Protein AF-A0A8S3FHB8-F1 (afdb_monomer)

Foldseek 3Di:
DDDDDPVVLVVQPDFDFDDDPVQLLVLLQVLLVGSQLLVLADLVFKKWFFPSSVQSRTPDGDPPDPAAETEIEGEDQDPVCQVVSVVSSLVSLCVSPVPDDPDDWDKDDDPPFQWIWTADPPRYIYIYHYDYQDPDPCSLQVVLVPDQKQCGSWIGSSRDIDGDPSNVVCVVVLEMEGNPCVDPDVQVVLVVVLVSQVNNGAYEDAPPDDDVSVVNNVVSVGDHDYDDPPDPD

Organism: NCBI:txid392030

pLDDT: mean 81.18, std 16.73, range [28.17, 98.0]

Nearest PDB structures (foldseek):
  3h39-assembly2_A  TM=6.441E-01  e=1.407E-06  Thermotoga maritima
  6jyj-assembly1_A  TM=4.631E-01  e=1.759E-05  Xenopus tropicalis
  8exe-assembly1_A  TM=4.547E-01  e=1.007E-04  Homo sapiens
  4atb-assembly1_B  TM=4.080E-01  e=6.900E-04  Mus musculus
  4atb-assembly2_D  TM=3.605E-01  e=8.777E-04  Mus musculus

Solvent-accessible surface area (backbone atoms only — not comparable to full-atom values): 13545 Å² total; per-residue (Å²): 135,86,73,82,56,78,70,72,50,69,80,44,71,77,87,44,66,53,91,46,72,63,56,28,50,47,40,44,14,62,76,64,78,40,56,67,62,63,76,34,56,60,46,92,46,33,31,40,33,22,62,47,50,52,39,24,37,30,68,70,68,78,79,89,54,91,55,49,63,39,40,33,39,35,57,54,91,61,70,83,50,50,65,57,50,53,52,49,28,52,52,44,41,46,66,68,50,64,79,80,54,97,66,76,71,47,76,46,73,46,86,98,53,74,32,36,40,36,38,45,74,93,42,29,36,39,39,38,34,69,46,90,47,80,91,48,94,50,45,67,60,56,58,37,69,69,45,50,30,35,63,33,14,34,36,34,49,87,82,51,78,49,66,47,69,59,22,53,48,19,65,75,70,37,27,36,45,61,80,51,81,87,48,97,63,56,66,70,52,47,56,53,50,36,53,43,42,79,71,42,30,45,53,53,50,67,86,87,60,65,70,68,57,56,57,55,34,54,75,63,74,40,88,81,49,77,58,76,82,72,80,88,124

Sequence (233 aa):
MNFPSTEDRNCRTNLTFVFTIDEFKQNLATRFSSALWLKAIDFSKLVISGGCVLNAMCRSPFFDTKQQDVNLLYYAEDASDFETIVQSTANILKKIISFDLTHAITMEKVPGVSTYNVFLPCNVRLSFSSISTGNAKQPLSHILHHFDMDICQVVFTGNKIISTFPFLQALATRSFIVYSLHAESPKHLCTRIAKYCNRGFDLLVPINFDGDFELMMAQEETPLYRVEHHQYI

Structure (mmCIF, N/CA/C/O backbone):
data_AF-A0A8S3FHB8-F1
#
_entry.id   AF-A0A8S3FHB8-F1
#
loop_
_atom_site.group_PDB
_atom_site.id
_atom_site.type_symbol
_atom_site.label_atom_id
_atom_site.label_alt_id
_atom_site.label_comp_id
_atom_site.label_asym_id
_atom_site.label_entity_id
_atom_site.label_seq_id
_atom_site.pdbx_PDB_ins_code
_atom_site.Cartn_x
_atom_site.Cartn_y
_atom_site.Cartn_z
_atom_site.occupancy
_atom_site.B_iso_or_equiv
_atom_site.auth_seq_id
_atom_site.auth_comp_id
_atom_site.auth_asym_id
_atom_site.auth_atom_id
_atom_site.pdbx_PDB_model_num
ATOM 1 N N . MET A 1 1 ? 31.352 6.621 -16.260 1.00 35.53 1 MET A N 1
ATOM 2 C CA . MET A 1 1 ? 30.450 5.981 -15.280 1.00 35.53 1 MET A CA 1
ATOM 3 C C . MET A 1 1 ? 30.634 4.485 -15.404 1.00 35.53 1 MET A C 1
ATOM 5 O O . MET A 1 1 ? 30.434 3.965 -16.493 1.00 35.53 1 MET A O 1
ATOM 9 N N . ASN A 1 2 ? 31.076 3.816 -14.340 1.00 28.17 2 ASN A N 1
ATOM 10 C CA . ASN A 1 2 ? 31.128 2.358 -14.318 1.00 28.17 2 ASN A CA 1
ATOM 11 C C . ASN A 1 2 ? 29.728 1.856 -13.974 1.00 28.17 2 ASN A C 1
ATOM 13 O O . ASN A 1 2 ? 29.223 2.146 -12.893 1.00 28.17 2 ASN A O 1
ATOM 17 N N . PHE A 1 3 ? 29.091 1.154 -14.908 1.00 33.03 3 PHE A N 1
ATOM 18 C CA . PHE A 1 3 ? 27.874 0.412 -14.605 1.00 33.03 3 PHE A CA 1
ATOM 19 C C . PHE A 1 3 ? 28.206 -0.668 -13.563 1.00 33.03 3 PHE A C 1
ATOM 21 O O . PHE A 1 3 ? 29.285 -1.263 -13.658 1.00 33.03 3 PHE A O 1
ATOM 28 N N . PRO A 1 4 ? 27.326 -0.922 -12.577 1.00 37.25 4 PRO A N 1
ATOM 29 C CA . PRO A 1 4 ? 27.543 -1.992 -11.612 1.00 37.25 4 PRO A CA 1
ATOM 30 C C . PRO A 1 4 ? 27.782 -3.308 -12.354 1.00 37.25 4 PRO A C 1
ATOM 32 O O . PRO A 1 4 ? 27.102 -3.618 -13.343 1.00 37.25 4 PRO A O 1
ATOM 35 N N . SER A 1 5 ? 28.802 -4.044 -11.911 1.00 40.31 5 SER A N 1
ATOM 36 C CA . SER A 1 5 ? 29.199 -5.300 -12.532 1.00 40.31 5 SER A CA 1
ATOM 37 C C . SER A 1 5 ? 28.060 -6.317 -12.432 1.00 40.31 5 SER A C 1
ATOM 39 O O . SER A 1 5 ? 27.180 -6.252 -11.574 1.00 40.31 5 SER A O 1
ATOM 41 N N . THR A 1 6 ? 28.064 -7.295 -13.331 1.00 43.34 6 THR A N 1
ATOM 42 C CA . THR A 1 6 ? 27.097 -8.402 -13.371 1.00 43.34 6 THR A CA 1
ATOM 43 C C . THR A 1 6 ? 26.990 -9.193 -12.061 1.00 43.34 6 THR A C 1
ATOM 45 O O . THR A 1 6 ? 25.997 -9.888 -11.869 1.00 43.34 6 THR A O 1
ATOM 48 N N . GLU A 1 7 ? 27.954 -9.075 -11.146 1.00 42.81 7 GLU A N 1
ATOM 49 C CA . GLU A 1 7 ? 27.927 -9.743 -9.840 1.00 42.81 7 GLU A CA 1
ATOM 50 C C . GLU A 1 7 ? 26.926 -9.099 -8.862 1.00 42.81 7 GLU A C 1
ATOM 52 O O . GLU A 1 7 ? 26.225 -9.834 -8.165 1.00 42.81 7 GLU A O 1
ATOM 57 N N . ASP A 1 8 ? 26.712 -7.776 -8.909 1.00 45.44 8 ASP A N 1
ATOM 58 C CA . ASP A 1 8 ? 25.667 -7.093 -8.116 1.00 45.44 8 ASP A CA 1
ATOM 59 C C . ASP A 1 8 ? 24.241 -7.450 -8.574 1.00 45.44 8 ASP A C 1
ATOM 61 O O . ASP A 1 8 ? 23.264 -7.287 -7.834 1.00 45.44 8 ASP A O 1
ATOM 65 N N . ARG A 1 9 ? 24.092 -7.982 -9.797 1.00 45.75 9 ARG A N 1
ATOM 66 C CA . ARG A 1 9 ? 22.796 -8.445 -10.322 1.00 45.75 9 ARG A CA 1
ATOM 67 C C . ARG A 1 9 ? 22.344 -9.761 -9.693 1.00 45.75 9 ARG A C 1
ATOM 69 O O . ARG A 1 9 ? 21.141 -10.010 -9.643 1.00 45.75 9 ARG A O 1
ATOM 76 N N . ASN A 1 10 ? 23.258 -10.578 -9.165 1.00 43.06 10 ASN A N 1
ATOM 77 C CA . ASN A 1 10 ? 22.916 -11.899 -8.626 1.00 43.06 10 ASN A CA 1
ATOM 78 C C . ASN A 1 10 ? 22.170 -11.847 -7.280 1.00 43.06 10 ASN A C 1
ATOM 80 O O . ASN A 1 10 ? 21.470 -12.801 -6.948 1.00 43.06 10 ASN A O 1
ATOM 84 N N . CYS A 1 11 ? 22.216 -10.729 -6.545 1.00 47.72 11 CYS A N 1
ATOM 85 C CA . CYS A 1 11 ? 21.344 -10.509 -5.382 1.00 47.72 11 CYS A CA 1
ATOM 86 C C . CYS A 1 11 ? 19.914 -10.073 -5.762 1.00 47.72 11 CYS A C 1
ATOM 88 O O . CYS A 1 11 ? 19.010 -10.153 -4.932 1.00 47.72 11 CYS A O 1
ATOM 90 N N . ARG A 1 12 ? 19.674 -9.629 -7.006 1.00 52.91 12 ARG A N 1
ATOM 91 C CA . ARG A 1 12 ? 18.403 -9.010 -7.441 1.00 52.91 12 ARG A CA 1
ATOM 92 C C . ARG A 1 12 ? 17.401 -9.996 -8.064 1.00 52.91 12 ARG A C 1
ATOM 94 O O . ARG A 1 12 ? 16.302 -9.607 -8.451 1.00 52.91 12 ARG A O 1
ATOM 101 N N . THR A 1 13 ? 17.739 -11.282 -8.185 1.00 53.09 13 THR A N 1
ATOM 102 C CA . THR A 1 13 ? 17.047 -12.211 -9.101 1.00 53.09 13 THR A CA 1
ATOM 103 C C . THR A 1 13 ? 15.917 -13.066 -8.509 1.00 53.09 13 THR A C 1
ATOM 105 O O . THR A 1 13 ? 15.172 -13.665 -9.288 1.00 53.09 13 THR A O 1
ATOM 108 N N . ASN A 1 14 ? 15.665 -13.050 -7.195 1.00 65.81 14 ASN A N 1
ATOM 109 C CA . ASN A 1 14 ? 14.737 -13.998 -6.545 1.00 65.81 14 ASN A CA 1
ATOM 110 C C . ASN A 1 14 ? 13.415 -13.397 -6.028 1.00 65.81 14 ASN A C 1
ATOM 112 O O . ASN A 1 14 ? 12.820 -13.925 -5.083 1.00 65.81 14 ASN A O 1
ATOM 116 N N . LEU A 1 15 ? 12.912 -12.320 -6.644 1.00 78.19 15 LEU A N 1
ATOM 117 C CA . LEU A 1 15 ? 11.557 -11.841 -6.354 1.00 78.19 15 LEU A CA 1
ATOM 118 C C . LEU A 1 15 ? 10.531 -12.904 -6.759 1.00 78.19 15 LEU A C 1
ATOM 120 O O . LEU A 1 15 ? 10.315 -13.165 -7.944 1.00 78.19 15 LEU A O 1
ATOM 124 N N . THR A 1 16 ? 9.919 -13.521 -5.751 1.00 88.31 16 THR A N 1
ATOM 125 C CA . THR A 1 16 ? 8.823 -14.481 -5.889 1.00 88.31 16 THR A CA 1
ATOM 126 C C . THR A 1 16 ? 7.616 -13.973 -5.116 1.00 88.31 16 THR A C 1
ATOM 128 O O . THR A 1 16 ? 7.763 -13.319 -4.080 1.00 88.31 16 THR A O 1
ATOM 131 N N . PHE A 1 17 ? 6.419 -14.263 -5.622 1.00 91.19 17 PHE A N 1
ATOM 132 C CA . PHE A 1 17 ? 5.165 -13.757 -5.071 1.00 91.19 17 PHE A CA 1
ATOM 133 C C . PHE A 1 17 ? 4.329 -14.886 -4.467 1.00 91.19 17 PHE A C 1
ATOM 135 O O . PHE A 1 17 ? 4.475 -16.053 -4.835 1.00 91.19 17 PHE A O 1
ATOM 142 N N . VAL A 1 18 ? 3.496 -14.538 -3.491 1.00 93.25 18 VAL A N 1
ATOM 143 C CA . VAL A 1 18 ? 2.480 -15.437 -2.933 1.00 93.25 18 VAL A CA 1
ATOM 144 C C . VAL A 1 18 ? 1.408 -15.742 -3.979 1.00 93.25 18 VAL A C 1
ATOM 146 O O . VAL A 1 18 ? 1.155 -14.931 -4.870 1.00 93.25 18 VAL A O 1
ATOM 149 N N . PHE A 1 19 ? 0.775 -16.907 -3.871 1.00 92.25 19 PHE A N 1
ATOM 150 C CA . PHE A 1 19 ? -0.216 -17.388 -4.838 1.00 92.25 19 PHE A CA 1
ATOM 151 C C . PHE A 1 19 ? -1.643 -17.319 -4.301 1.00 92.25 19 PHE A C 1
ATOM 153 O O . PHE A 1 19 ? -2.596 -17.370 -5.078 1.00 92.25 19 PHE A O 1
ATOM 160 N N . THR A 1 20 ? -1.807 -17.193 -2.984 1.00 94.00 20 THR A N 1
ATOM 161 C CA . THR A 1 20 ? -3.121 -17.158 -2.340 1.00 94.00 20 THR A CA 1
ATOM 162 C C . THR A 1 20 ? -3.316 -15.907 -1.493 1.00 94.00 20 THR A C 1
ATOM 164 O O . THR A 1 20 ? -2.368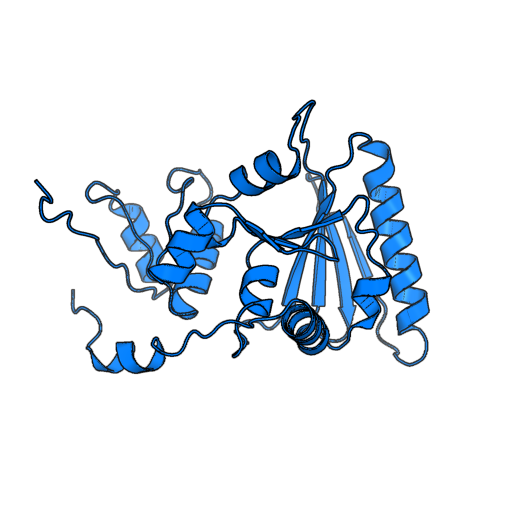 -15.297 -0.989 1.00 94.00 20 THR A O 1
ATOM 167 N N . ILE A 1 21 ? -4.582 -15.529 -1.300 1.00 93.31 21 ILE A N 1
ATOM 168 C CA . ILE A 1 21 ? -4.938 -14.417 -0.415 1.00 93.31 21 ILE A CA 1
ATOM 169 C C . ILE A 1 21 ? -4.597 -14.718 1.051 1.00 93.31 21 ILE A C 1
ATOM 171 O O . ILE A 1 21 ? -4.315 -13.796 1.814 1.00 93.31 21 ILE A O 1
ATOM 175 N N . ASP A 1 22 ? -4.591 -15.993 1.442 1.00 92.00 22 ASP A N 1
ATOM 176 C CA . ASP A 1 22 ? -4.274 -16.413 2.805 1.00 92.00 22 ASP A CA 1
ATOM 177 C C . ASP A 1 22 ? -2.774 -16.294 3.086 1.00 92.00 22 ASP A C 1
ATO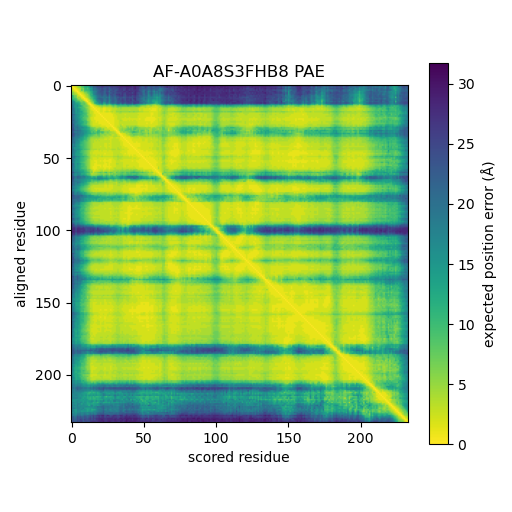M 179 O O . ASP A 1 22 ? -2.401 -15.714 4.104 1.00 92.00 22 ASP A O 1
ATOM 183 N N . GLU A 1 23 ? -1.914 -16.710 2.148 1.00 92.88 23 GLU A N 1
ATOM 184 C CA . GLU A 1 23 ? -0.468 -16.447 2.219 1.00 92.88 23 GLU A CA 1
ATOM 185 C C . GLU A 1 23 ? -0.180 -14.939 2.283 1.00 92.88 23 GLU A C 1
ATOM 187 O O . GLU A 1 23 ? 0.628 -14.493 3.097 1.00 92.88 23 GLU A O 1
ATOM 192 N N . PHE A 1 24 ? -0.871 -14.129 1.471 1.00 93.69 24 PHE A N 1
ATOM 193 C CA . PHE A 1 24 ? -0.755 -12.670 1.527 1.00 93.69 24 PHE A CA 1
ATOM 194 C C . PHE A 1 24 ? -1.129 -12.118 2.910 1.00 93.69 24 PHE A C 1
ATOM 196 O O . PHE A 1 24 ? -0.382 -11.328 3.490 1.00 93.69 24 PHE A O 1
ATOM 203 N N . LYS A 1 25 ? -2.278 -12.531 3.461 1.00 91.06 25 LYS A N 1
ATOM 204 C CA . LYS A 1 25 ? -2.747 -12.086 4.782 1.00 91.06 25 LYS A CA 1
ATOM 205 C C . LYS A 1 25 ? -1.809 -12.537 5.894 1.00 91.06 25 LYS A C 1
ATOM 207 O O . LYS A 1 25 ? -1.584 -11.769 6.826 1.00 91.06 25 LYS A O 1
ATOM 212 N N . GLN A 1 26 ? -1.256 -13.743 5.794 1.00 88.94 26 GLN A N 1
ATOM 213 C CA . GLN A 1 26 ? -0.259 -14.251 6.728 1.00 88.94 26 GLN A CA 1
ATOM 214 C C . GLN A 1 26 ? 1.025 -13.422 6.657 1.00 88.94 26 GLN A C 1
ATOM 216 O O . GLN A 1 26 ? 1.518 -12.983 7.692 1.00 88.94 26 GLN A O 1
ATOM 221 N N . ASN A 1 27 ? 1.517 -13.122 5.452 1.00 89.62 27 ASN A N 1
ATOM 222 C CA . ASN A 1 27 ? 2.667 -12.243 5.265 1.00 89.62 27 ASN A CA 1
ATOM 223 C C . ASN A 1 27 ? 2.424 -10.865 5.871 1.00 89.62 27 ASN A C 1
ATOM 225 O O . ASN A 1 27 ? 3.271 -10.366 6.607 1.00 89.62 27 ASN A O 1
ATOM 229 N N . LEU A 1 28 ? 1.266 -10.266 5.591 1.00 88.06 28 LEU A N 1
ATOM 230 C CA . LEU A 1 28 ? 0.865 -8.995 6.175 1.00 88.06 28 LEU A CA 1
ATOM 231 C C . LEU A 1 28 ? 0.876 -9.108 7.712 1.00 88.06 28 LEU A C 1
ATOM 233 O O . LEU A 1 28 ? 1.629 -8.415 8.382 1.00 88.06 28 LEU A O 1
ATOM 237 N N . ALA A 1 29 ? 0.154 -10.062 8.289 1.00 83.31 29 ALA A N 1
ATOM 238 C CA . ALA A 1 29 ? 0.102 -10.277 9.733 1.00 83.31 29 ALA A CA 1
ATOM 239 C C . ALA A 1 29 ? 1.481 -10.436 10.401 1.00 83.31 29 ALA A C 1
ATOM 241 O O . ALA A 1 29 ? 1.792 -9.723 11.353 1.00 83.31 29 ALA A O 1
ATOM 242 N N . THR A 1 30 ? 2.310 -11.361 9.912 1.00 77.00 30 THR A N 1
ATOM 243 C CA . THR A 1 30 ? 3.603 -11.697 10.525 1.00 77.00 30 THR A CA 1
ATOM 244 C C . THR A 1 30 ? 4.580 -10.528 10.471 1.00 77.00 30 THR A C 1
ATOM 246 O O . THR A 1 30 ? 5.304 -10.283 11.433 1.00 77.00 30 THR A O 1
ATOM 249 N N . ARG A 1 31 ? 4.586 -9.761 9.377 1.00 74.88 31 ARG A N 1
ATOM 250 C CA . ARG A 1 31 ? 5.507 -8.623 9.206 1.00 74.88 31 ARG A CA 1
ATOM 251 C C . ARG A 1 31 ? 5.177 -7.445 10.104 1.00 74.88 31 ARG A C 1
ATOM 253 O O . ARG A 1 31 ? 6.070 -6.705 10.498 1.00 74.88 31 ARG A O 1
ATOM 260 N N . PHE A 1 32 ? 3.904 -7.296 10.443 1.00 73.75 32 PHE A N 1
ATOM 261 C CA . PHE A 1 32 ? 3.413 -6.254 11.335 1.00 73.75 32 PHE A CA 1
ATOM 262 C C . PHE A 1 32 ? 3.192 -6.798 12.761 1.00 73.75 32 PHE A C 1
ATOM 264 O O . PHE A 1 32 ? 2.352 -6.296 13.502 1.00 73.75 32 PHE A O 1
ATOM 271 N N . SER A 1 33 ? 3.962 -7.830 13.145 1.00 70.19 33 SER A N 1
ATOM 272 C CA . SER A 1 33 ? 4.024 -8.478 14.472 1.00 70.19 33 SER A CA 1
ATOM 273 C C . SER A 1 33 ? 2.755 -9.189 14.957 1.00 70.19 33 SER A C 1
ATOM 275 O O . SER A 1 33 ? 2.803 -9.914 15.948 1.00 70.19 33 SER A O 1
ATOM 277 N N . SER A 1 34 ? 1.617 -9.029 14.278 1.00 74.25 34 SER A N 1
ATOM 278 C CA . SER A 1 34 ? 0.373 -9.734 14.587 1.00 74.25 34 SER A CA 1
ATOM 279 C C . SER A 1 34 ? -0.664 -9.584 13.471 1.00 74.25 34 SER A C 1
ATOM 281 O O . SER A 1 34 ? -0.736 -8.553 12.814 1.00 74.25 34 SER A O 1
ATOM 283 N N . ALA A 1 35 ? -1.555 -10.568 13.311 1.00 77.19 35 ALA A N 1
ATOM 284 C CA . ALA A 1 35 ? -2.764 -10.420 12.488 1.00 77.19 35 ALA A CA 1
ATOM 285 C C . ALA A 1 35 ? -3.854 -9.582 13.175 1.00 77.19 35 ALA A C 1
ATOM 287 O O . ALA A 1 35 ? -4.836 -9.198 12.542 1.00 77.19 35 ALA A O 1
ATOM 288 N N . LEU A 1 36 ? -3.741 -9.356 14.488 1.00 79.38 36 LEU A N 1
ATOM 289 C CA . LEU A 1 36 ? -4.846 -8.837 15.288 1.00 79.38 36 LEU A CA 1
ATOM 290 C C . LEU A 1 36 ? -5.223 -7.400 14.917 1.00 79.38 36 LEU A C 1
ATOM 292 O O . LEU A 1 36 ? -6.404 -7.066 14.957 1.00 79.38 36 LEU A O 1
ATOM 296 N N . TRP A 1 37 ? -4.263 -6.576 14.489 1.00 85.62 37 TRP A N 1
ATOM 297 C CA . TRP A 1 37 ? -4.548 -5.200 14.074 1.00 85.62 37 TRP A CA 1
ATOM 298 C C . TRP A 1 37 ? -5.430 -5.135 12.820 1.00 85.62 37 TRP A C 1
ATOM 300 O O . TRP A 1 37 ? -6.232 -4.215 12.701 1.00 85.62 37 TRP A O 1
ATOM 310 N N . LEU A 1 38 ? -5.372 -6.140 11.933 1.00 88.75 38 LEU A N 1
ATOM 311 C CA . LEU A 1 38 ? -6.238 -6.206 10.749 1.00 88.75 38 LEU A CA 1
ATOM 312 C C . LEU A 1 38 ? -7.719 -6.304 11.127 1.00 88.75 38 LEU A C 1
ATOM 314 O O . LEU A 1 38 ? -8.567 -5.823 10.384 1.00 88.75 38 LEU A O 1
ATOM 318 N N . LYS A 1 39 ? -8.038 -6.889 12.289 1.00 88.81 39 LYS A N 1
ATOM 319 C CA . LYS A 1 39 ? -9.418 -6.983 12.794 1.00 88.81 39 LYS A CA 1
ATOM 320 C C . LYS A 1 39 ? -9.969 -5.638 13.269 1.00 88.81 39 LYS A C 1
ATOM 322 O O . LYS A 1 39 ? -11.176 -5.517 13.440 1.00 88.81 39 LYS A O 1
ATOM 327 N N . ALA A 1 40 ? -9.099 -4.659 13.514 1.00 91.75 40 ALA A N 1
ATOM 328 C CA . ALA A 1 40 ? -9.501 -3.319 13.922 1.00 91.75 40 ALA A CA 1
ATOM 329 C C . ALA A 1 40 ? -9.830 -2.403 12.735 1.00 91.75 40 ALA A C 1
ATOM 331 O O . ALA A 1 40 ? -10.391 -1.332 12.948 1.00 91.75 40 ALA A O 1
ATOM 332 N N . ILE A 1 41 ? -9.471 -2.800 11.509 1.00 94.12 41 ILE A N 1
ATOM 333 C CA . ILE A 1 41 ? -9.657 -1.985 10.308 1.00 94.12 41 ILE A CA 1
ATOM 334 C C . ILE A 1 41 ? -11.062 -2.198 9.740 1.00 94.12 41 ILE A C 1
ATOM 336 O O . ILE A 1 41 ? -11.444 -3.318 9.398 1.00 94.12 41 ILE A O 1
ATOM 340 N N . ASP A 1 42 ? -11.810 -1.108 9.574 1.00 95.12 42 ASP A N 1
ATOM 341 C CA . ASP A 1 42 ? -13.085 -1.117 8.859 1.00 95.12 42 ASP A CA 1
ATOM 342 C C . ASP A 1 42 ? -12.862 -1.077 7.338 1.00 95.12 42 ASP A C 1
ATOM 344 O O . ASP A 1 42 ? -12.843 -0.018 6.705 1.00 95.12 42 ASP A O 1
ATOM 348 N N . PHE A 1 43 ? -12.708 -2.257 6.738 1.00 95.00 43 PHE A N 1
ATOM 349 C CA . PHE A 1 43 ? -12.517 -2.406 5.292 1.00 95.00 43 PHE A CA 1
ATOM 350 C C . PHE A 1 43 ? -13.743 -2.033 4.440 1.00 95.00 43 PHE A C 1
ATOM 352 O O . PHE A 1 43 ? -13.652 -2.058 3.214 1.00 95.00 43 PHE A O 1
ATOM 359 N N . SER A 1 44 ? -14.888 -1.680 5.042 1.00 93.12 44 SER A N 1
ATOM 360 C CA . SER A 1 44 ? -16.010 -1.112 4.280 1.00 93.12 44 SER A CA 1
ATOM 361 C C . SER A 1 44 ? -15.751 0.339 3.857 1.00 93.12 44 SER A C 1
ATOM 363 O O . SER A 1 44 ? -16.332 0.806 2.878 1.00 93.12 44 SER A O 1
ATOM 365 N N . LYS A 1 45 ? -14.847 1.031 4.565 1.00 93.19 45 LYS A N 1
ATOM 366 C CA . LYS A 1 45 ? -14.503 2.442 4.340 1.00 93.19 45 LYS A CA 1
ATOM 367 C C . LYS A 1 45 ? -13.006 2.687 4.107 1.00 93.19 45 LYS A C 1
ATOM 369 O O . LYS A 1 45 ? -12.633 3.747 3.603 1.00 93.19 45 LYS A O 1
ATOM 374 N N . LEU A 1 46 ? -12.153 1.731 4.482 1.00 96.38 46 LEU A N 1
ATOM 375 C CA . LEU A 1 46 ? -10.696 1.813 4.382 1.00 96.38 46 LEU A CA 1
ATOM 376 C C . LEU A 1 46 ? -10.119 0.757 3.435 1.00 96.38 46 LEU A C 1
ATOM 378 O O . LEU A 1 46 ? -10.575 -0.382 3.384 1.00 96.38 46 LEU A O 1
ATOM 382 N N . VAL A 1 47 ? -9.035 1.112 2.751 1.00 97.25 47 VAL A N 1
ATOM 383 C CA . VAL A 1 47 ? -8.162 0.162 2.042 1.00 97.25 47 VAL A CA 1
ATOM 384 C C . VAL A 1 47 ? -6.720 0.326 2.490 1.00 97.25 47 VAL A C 1
ATOM 386 O O . VAL A 1 47 ? -6.286 1.429 2.805 1.00 97.25 47 VAL A O 1
ATOM 389 N N . ILE A 1 48 ? -5.955 -0.764 2.473 1.00 97.06 48 ILE A N 1
ATOM 390 C CA . ILE A 1 48 ? -4.496 -0.709 2.621 1.00 97.06 48 ILE A CA 1
ATOM 391 C C . ILE A 1 48 ? -3.888 -0.522 1.231 1.00 97.06 48 ILE A C 1
ATOM 393 O O . ILE A 1 48 ? -4.365 -1.135 0.280 1.00 97.06 48 ILE A O 1
ATOM 397 N N . SER A 1 49 ? -2.855 0.304 1.081 1.00 96.44 49 SER A N 1
ATOM 398 C CA . SER A 1 49 ? -2.362 0.693 -0.244 1.00 96.44 49 SER A CA 1
ATOM 399 C C . SER A 1 49 ? -0.840 0.815 -0.361 1.00 96.44 49 SER A C 1
ATOM 401 O O . SER A 1 49 ? -0.109 0.989 0.621 1.00 96.44 49 SER A O 1
ATOM 403 N N . GLY A 1 50 ? -0.351 0.735 -1.599 1.00 94.12 50 GLY A N 1
ATOM 404 C CA . GLY A 1 50 ? 1.028 1.051 -1.952 1.00 94.12 50 GLY A CA 1
ATOM 405 C C . GLY A 1 50 ? 2.049 -0.011 -1.546 1.00 94.12 50 GLY A C 1
ATOM 406 O O . GLY A 1 50 ? 1.793 -1.216 -1.557 1.00 94.12 50 GLY A O 1
ATOM 407 N N . GLY A 1 51 ? 3.249 0.448 -1.184 1.00 92.00 51 GLY A N 1
ATOM 408 C CA . GLY A 1 51 ? 4.414 -0.416 -0.979 1.00 92.00 51 GLY A CA 1
ATOM 409 C C . GLY A 1 51 ? 4.276 -1.463 0.128 1.00 92.00 51 GLY A C 1
ATOM 410 O O . GLY A 1 51 ? 4.989 -2.462 0.085 1.00 92.00 51 GLY A O 1
ATOM 411 N N . CYS A 1 52 ? 3.388 -1.265 1.107 1.00 91.81 52 CYS A N 1
ATOM 412 C CA . CYS A 1 52 ? 3.128 -2.261 2.150 1.00 91.81 52 CYS A CA 1
ATOM 413 C C . CYS A 1 52 ? 2.375 -3.485 1.603 1.00 91.81 52 CYS A C 1
ATOM 415 O O . CYS A 1 52 ? 2.690 -4.614 1.981 1.00 91.81 52 CYS A O 1
ATOM 417 N N . VAL A 1 53 ? 1.463 -3.273 0.645 1.00 95.00 53 VAL A N 1
ATOM 418 C CA . VAL A 1 53 ? 0.754 -4.345 -0.064 1.00 95.00 53 VAL A CA 1
ATOM 419 C C . VAL A 1 53 ? 1.731 -5.107 -0.948 1.00 95.00 53 VAL A C 1
ATOM 421 O O . VAL A 1 53 ? 1.833 -6.323 -0.819 1.00 95.00 53 VAL A O 1
ATOM 424 N N . LEU A 1 54 ? 2.530 -4.399 -1.757 1.00 93.94 54 LEU A N 1
ATOM 425 C CA . LEU A 1 54 ? 3.597 -5.016 -2.550 1.00 93.94 54 LEU A CA 1
ATOM 426 C C . LEU A 1 54 ? 4.524 -5.870 -1.679 1.00 93.94 54 LEU A C 1
ATOM 428 O O . LEU A 1 54 ? 4.806 -7.015 -2.015 1.00 93.94 54 LEU A O 1
ATOM 432 N N . ASN A 1 55 ? 4.970 -5.328 -0.542 1.00 91.00 55 ASN A N 1
ATOM 433 C CA . ASN A 1 55 ? 5.866 -6.051 0.349 1.00 91.00 55 ASN A CA 1
ATOM 434 C C . ASN A 1 55 ? 5.220 -7.372 0.803 1.00 91.00 55 ASN A C 1
ATOM 436 O O . ASN A 1 55 ? 5.849 -8.422 0.695 1.00 91.00 55 ASN A O 1
ATOM 440 N N . ALA A 1 56 ? 3.958 -7.341 1.244 1.00 92.25 56 ALA A N 1
ATOM 441 C CA . ALA A 1 56 ? 3.221 -8.533 1.667 1.00 92.25 56 ALA A CA 1
ATOM 442 C C . ALA A 1 56 ? 2.960 -9.542 0.529 1.00 92.25 56 ALA A C 1
ATOM 444 O O . ALA A 1 56 ? 2.846 -10.739 0.799 1.00 92.25 56 ALA A O 1
ATOM 445 N N . MET A 1 57 ? 2.926 -9.095 -0.731 1.00 93.12 57 MET A N 1
ATOM 446 C CA . MET A 1 57 ? 2.840 -9.984 -1.894 1.00 93.12 57 MET A CA 1
ATOM 447 C C . MET A 1 57 ? 4.133 -10.769 -2.146 1.00 93.12 57 MET A C 1
ATOM 449 O O . MET A 1 57 ? 4.072 -11.844 -2.736 1.00 93.12 57 MET A O 1
ATOM 453 N N . CYS A 1 58 ? 5.297 -10.282 -1.716 1.00 90.62 58 CYS A N 1
ATOM 454 C CA . CYS A 1 58 ? 6.560 -11.005 -1.875 1.00 90.62 58 CYS A CA 1
ATOM 455 C C . CYS A 1 58 ? 6.638 -12.192 -0.903 1.00 90.62 58 CYS A C 1
ATOM 457 O O . CYS A 1 58 ? 6.329 -12.046 0.277 1.00 90.62 58 CYS A O 1
ATOM 459 N N . ARG A 1 59 ? 7.109 -13.361 -1.349 1.00 88.31 59 ARG A N 1
ATOM 460 C CA . ARG A 1 59 ? 7.393 -14.505 -0.458 1.00 88.31 59 ARG A CA 1
ATOM 461 C C . ARG A 1 59 ? 8.547 -14.212 0.494 1.00 88.31 59 ARG A C 1
ATOM 463 O O . ARG A 1 59 ? 8.463 -14.558 1.666 1.00 88.31 59 ARG A O 1
ATOM 470 N N . SER A 1 60 ? 9.578 -13.532 -0.006 1.00 84.88 60 SER A N 1
ATOM 471 C CA . SER A 1 60 ? 10.695 -13.027 0.792 1.00 84.88 60 SER A CA 1
ATOM 472 C C . SER A 1 60 ? 10.473 -11.541 1.086 1.00 84.88 60 SER A C 1
ATOM 474 O O . SER A 1 60 ? 10.502 -10.738 0.153 1.00 84.88 60 SER A O 1
ATOM 476 N N . PRO A 1 61 ? 10.202 -11.161 2.346 1.00 74.06 61 PRO A N 1
ATOM 477 C CA . PRO A 1 61 ? 9.997 -9.773 2.730 1.00 74.06 61 PRO A CA 1
ATOM 478 C C . PRO A 1 61 ? 11.181 -8.865 2.450 1.00 74.06 61 PRO A C 1
ATOM 480 O O . PRO A 1 61 ? 12.324 -9.251 2.671 1.00 74.06 61 PRO A O 1
ATOM 483 N N . PHE A 1 62 ? 10.887 -7.610 2.121 1.00 77.31 62 PHE A N 1
ATOM 484 C CA . PHE A 1 62 ? 11.838 -6.525 2.295 1.00 77.31 62 PHE A CA 1
ATOM 485 C C . PHE A 1 62 ? 11.845 -6.116 3.770 1.00 77.31 62 PHE A C 1
ATOM 487 O O . PHE A 1 62 ? 10.820 -5.660 4.294 1.00 77.31 62 PHE A O 1
ATOM 494 N N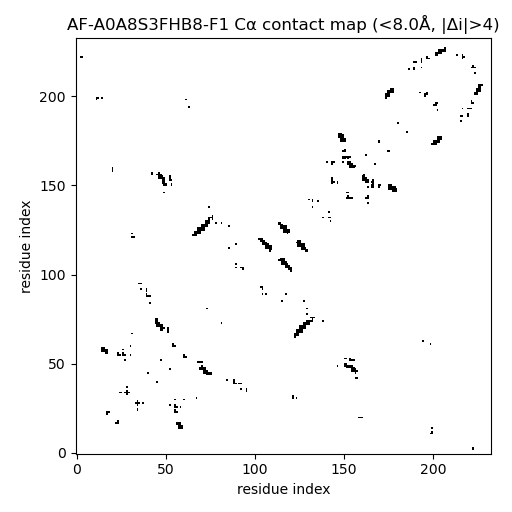 . PHE A 1 63 ? 12.984 -6.283 4.441 1.00 69.50 63 PHE A N 1
ATOM 495 C CA . PHE A 1 63 ? 13.178 -5.940 5.858 1.00 69.50 63 PHE A CA 1
ATOM 496 C C . PHE A 1 63 ? 13.690 -4.500 6.053 1.00 69.50 63 PHE A C 1
ATOM 498 O O . PHE A 1 63 ? 14.232 -4.162 7.100 1.00 69.50 63 PHE A O 1
ATOM 505 N N . ASP A 1 64 ? 13.499 -3.639 5.052 1.00 58.22 64 ASP A N 1
ATOM 506 C CA . ASP A 1 64 ? 14.284 -2.412 4.841 1.00 58.22 64 ASP A CA 1
ATOM 507 C C . ASP A 1 64 ? 14.062 -1.261 5.834 1.00 58.22 64 ASP A C 1
ATOM 509 O O . ASP A 1 64 ? 14.464 -0.134 5.551 1.00 58.22 64 ASP A O 1
ATOM 513 N N . THR A 1 65 ? 13.394 -1.450 6.972 1.00 60.88 65 THR A N 1
ATOM 514 C CA . THR A 1 65 ? 13.017 -0.293 7.794 1.00 60.88 65 THR A CA 1
ATOM 515 C C . THR A 1 65 ? 13.038 -0.546 9.290 1.00 60.88 65 THR A C 1
ATOM 517 O O . THR A 1 65 ? 12.448 -1.505 9.785 1.00 60.88 65 THR A O 1
ATOM 520 N N . LYS A 1 66 ? 13.599 0.434 10.013 1.00 67.38 66 LYS A N 1
ATOM 521 C CA . LYS A 1 66 ? 13.432 0.614 11.464 1.00 67.38 66 LYS A CA 1
ATOM 522 C C . LYS A 1 66 ? 11.958 0.769 11.873 1.00 67.38 66 LYS A C 1
ATOM 524 O O . LYS A 1 66 ? 11.630 0.462 13.012 1.00 67.38 66 LYS A O 1
ATOM 529 N N . GLN A 1 67 ? 11.096 1.233 10.961 1.00 76.75 67 GLN A N 1
ATOM 530 C CA . GLN A 1 67 ? 9.656 1.419 11.159 1.00 76.75 67 GLN A CA 1
ATOM 531 C C . GLN A 1 67 ? 8.868 0.922 9.942 1.00 76.75 67 GLN A C 1
ATOM 533 O O . GLN A 1 67 ? 9.088 1.389 8.828 1.00 76.75 67 GLN A O 1
ATOM 538 N N . GLN A 1 68 ? 7.941 -0.004 10.169 1.00 85.06 68 GLN A N 1
ATOM 539 C CA . GLN A 1 68 ? 7.059 -0.571 9.154 1.00 85.06 68 GLN A CA 1
ATOM 540 C C . GLN A 1 68 ? 5.833 0.334 8.972 1.00 85.06 68 GLN A C 1
ATOM 542 O O . GLN A 1 68 ? 5.100 0.568 9.928 1.00 85.06 68 GLN A O 1
ATOM 547 N N . ASP A 1 69 ? 5.602 0.835 7.760 1.00 89.06 69 ASP A N 1
ATOM 548 C CA . ASP A 1 69 ? 4.535 1.803 7.471 1.00 89.06 69 ASP A CA 1
ATOM 549 C C . ASP A 1 69 ? 3.392 1.166 6.669 1.00 89.06 69 ASP A C 1
ATOM 551 O O . ASP A 1 69 ? 3.634 0.495 5.660 1.00 89.06 69 ASP A O 1
ATOM 555 N N . VAL A 1 70 ? 2.151 1.385 7.104 1.00 92.75 70 VAL A N 1
ATOM 556 C CA . VAL A 1 70 ? 0.924 0.896 6.462 1.00 92.75 70 VAL A CA 1
ATOM 557 C C . VAL A 1 70 ? 0.062 2.088 6.083 1.00 92.75 70 VAL A C 1
ATOM 559 O O . VAL A 1 70 ? -0.475 2.771 6.951 1.00 92.75 70 VAL A O 1
ATOM 562 N N . ASN A 1 71 ? -0.124 2.301 4.783 1.00 95.25 71 ASN A N 1
ATOM 563 C CA . ASN A 1 71 ? -0.975 3.376 4.283 1.00 95.25 71 ASN A CA 1
ATOM 564 C C . ASN A 1 71 ? -2.425 2.903 4.195 1.00 95.25 71 ASN A C 1
ATOM 566 O O . ASN A 1 71 ? -2.752 2.057 3.358 1.00 95.25 71 ASN A O 1
ATOM 570 N N . LEU A 1 72 ? -3.280 3.474 5.034 1.00 97.06 72 LEU A N 1
ATOM 571 C CA . LEU A 1 72 ? -4.722 3.274 5.068 1.00 97.06 72 LEU A CA 1
ATOM 572 C C . LEU A 1 72 ? -5.405 4.469 4.406 1.00 97.06 72 LEU A C 1
ATOM 574 O O . LEU A 1 72 ? -5.278 5.602 4.864 1.00 97.06 72 LEU A O 1
ATOM 578 N N . LEU A 1 73 ? -6.133 4.220 3.323 1.00 96.50 73 LEU A N 1
ATOM 579 C CA . LEU A 1 73 ? -6.855 5.261 2.600 1.00 96.50 73 LEU A CA 1
ATOM 580 C C . LEU A 1 73 ? -8.338 5.177 2.921 1.00 96.50 73 LEU A C 1
ATOM 582 O O . LEU A 1 73 ? -8.962 4.135 2.719 1.00 96.50 73 LEU A O 1
ATOM 586 N N . TYR A 1 74 ? -8.880 6.287 3.405 1.00 95.25 74 TYR A N 1
ATOM 587 C CA . TYR A 1 74 ? -10.302 6.498 3.608 1.00 95.25 74 TYR A CA 1
ATOM 588 C C . TYR A 1 74 ? -10.907 7.121 2.357 1.00 95.25 74 TYR A C 1
ATOM 590 O O . TYR A 1 74 ? -10.494 8.206 1.957 1.00 95.25 74 TYR A O 1
ATOM 598 N N . TYR A 1 75 ? -11.857 6.426 1.736 1.00 90.88 75 TYR A N 1
ATOM 599 C CA . TYR A 1 75 ? -12.397 6.804 0.424 1.00 90.88 75 TYR A CA 1
ATOM 600 C C . TYR A 1 75 ? -13.928 6.861 0.376 1.00 90.88 75 TYR A C 1
ATOM 602 O O . TYR A 1 75 ? -14.505 6.871 -0.713 1.00 90.88 75 TYR A O 1
ATOM 610 N N . ALA A 1 76 ? -14.586 6.872 1.537 1.00 86.06 76 ALA A N 1
ATOM 611 C CA . ALA A 1 76 ? -16.029 7.061 1.610 1.00 86.06 76 ALA A CA 1
ATOM 612 C C . ALA A 1 76 ? -16.407 8.539 1.406 1.00 86.06 76 ALA A C 1
ATOM 614 O O . ALA A 1 76 ? -15.607 9.440 1.655 1.00 86.06 76 ALA A O 1
ATOM 615 N N . GLU A 1 77 ? -17.637 8.771 0.940 1.00 78.12 77 GLU A N 1
ATOM 616 C CA . GLU A 1 77 ? -18.127 10.097 0.531 1.00 78.12 77 GLU A CA 1
ATOM 617 C C . GLU A 1 77 ? -18.185 11.102 1.692 1.00 78.12 77 GLU A C 1
ATOM 619 O O . GLU A 1 77 ? -17.973 12.298 1.491 1.00 78.12 77 GLU A O 1
ATOM 624 N N . ASP A 1 78 ? -18.430 10.624 2.913 1.00 81.62 78 ASP A N 1
ATOM 625 C CA . ASP A 1 78 ? -18.540 11.479 4.088 1.00 81.62 78 ASP A CA 1
ATOM 626 C C . ASP A 1 78 ? -17.172 11.718 4.741 1.00 81.62 78 ASP A C 1
ATOM 628 O O . ASP A 1 78 ? -16.677 10.913 5.530 1.00 81.62 78 ASP A O 1
ATOM 632 N N . ALA A 1 79 ? -16.542 12.849 4.433 1.00 78.81 79 ALA A N 1
ATOM 633 C CA . ALA A 1 79 ? -15.275 13.236 5.051 1.00 78.81 79 ALA A CA 1
ATOM 634 C C . ALA A 1 79 ? -15.387 13.506 6.566 1.00 78.81 79 ALA A C 1
ATOM 636 O O . ALA A 1 79 ? -14.370 13.437 7.260 1.00 78.81 79 ALA A O 1
ATOM 637 N N . SER A 1 80 ? -16.587 13.795 7.089 1.00 80.94 80 SER A N 1
ATOM 638 C CA . SER A 1 80 ? -16.794 14.080 8.517 1.00 80.94 80 SER A CA 1
ATOM 639 C C . SER A 1 80 ? -16.627 12.834 9.396 1.00 80.94 80 SER A C 1
ATOM 641 O O . SER A 1 80 ? -16.228 12.931 10.557 1.00 80.94 80 SER A O 1
ATOM 643 N N . ASP A 1 81 ? -16.795 11.652 8.803 1.00 89.31 81 ASP A N 1
ATOM 644 C CA . ASP A 1 81 ? -16.613 10.353 9.450 1.00 89.31 81 ASP A CA 1
ATOM 645 C C . ASP A 1 81 ? -15.137 9.946 9.621 1.00 89.31 81 ASP A C 1
ATOM 647 O O . ASP A 1 81 ? -14.836 9.032 10.396 1.00 89.31 81 ASP A O 1
ATOM 651 N N . PHE A 1 82 ? -14.201 10.594 8.916 1.00 93.31 82 PHE A N 1
ATOM 652 C CA . PHE A 1 82 ? -12.808 10.141 8.843 1.00 93.31 82 PHE A CA 1
ATOM 653 C C . PHE A 1 82 ? -12.133 10.079 10.220 1.00 93.31 82 PHE A C 1
ATOM 655 O O . PHE A 1 82 ? -11.615 9.032 10.612 1.00 93.31 82 PHE A O 1
ATOM 662 N N . GLU A 1 83 ? -12.182 11.169 10.989 1.00 93.06 83 GLU A N 1
ATOM 663 C CA . GLU A 1 83 ? -11.600 11.225 12.336 1.00 93.06 83 GLU A CA 1
ATOM 664 C C . GLU A 1 83 ? -12.255 10.209 13.281 1.00 93.06 83 GLU A C 1
ATOM 666 O O . GLU A 1 83 ? -11.565 9.525 14.040 1.00 93.06 83 GLU A O 1
ATOM 671 N N . THR A 1 84 ? -13.575 10.034 13.177 1.00 94.12 84 THR A N 1
ATOM 672 C CA . THR A 1 84 ? -14.321 9.050 13.970 1.00 94.12 84 THR A CA 1
ATOM 673 C C . THR A 1 84 ? -13.844 7.625 13.686 1.00 94.12 84 THR A C 1
ATOM 675 O O . THR A 1 84 ? -13.658 6.836 14.615 1.00 94.12 84 THR A O 1
ATOM 678 N N . ILE A 1 85 ? -13.581 7.283 12.423 1.00 95.25 85 ILE A N 1
ATOM 679 C CA . ILE A 1 85 ? -13.078 5.961 12.028 1.00 95.25 85 ILE A CA 1
ATOM 680 C C . ILE A 1 85 ? -11.656 5.733 12.521 1.00 95.25 85 ILE A C 1
ATOM 682 O O . ILE A 1 85 ? -11.365 4.654 13.045 1.00 95.25 85 ILE A O 1
ATOM 686 N N . VAL A 1 86 ? -10.780 6.734 12.408 1.00 95.25 86 VAL A N 1
ATOM 687 C CA . VAL A 1 86 ? -9.414 6.651 12.944 1.00 95.25 86 VAL A CA 1
ATOM 688 C C . VAL A 1 86 ? -9.459 6.431 14.458 1.00 95.25 86 VAL A C 1
ATOM 690 O O . VAL A 1 86 ? -8.828 5.502 14.968 1.00 95.25 86 VAL A O 1
ATOM 693 N N . GLN A 1 87 ? -10.262 7.217 15.180 1.00 94.31 87 GLN A N 1
ATOM 694 C CA . GLN A 1 87 ? -10.399 7.111 16.631 1.00 94.31 87 GLN A CA 1
ATOM 695 C C . GLN A 1 87 ? -11.007 5.768 17.058 1.00 94.31 87 GLN A C 1
ATOM 697 O O . GLN A 1 87 ? -10.540 5.153 18.021 1.00 94.31 87 GLN A O 1
ATOM 702 N N . SER A 1 88 ? -12.024 5.288 16.338 1.00 94.50 88 SER A N 1
ATOM 703 C CA . SER A 1 88 ? -12.641 3.978 16.564 1.00 94.50 88 SER A CA 1
ATOM 704 C C . SER A 1 88 ? -11.627 2.850 16.359 1.00 94.50 88 SER A C 1
ATOM 706 O O . SER A 1 88 ? -11.450 2.007 17.242 1.00 94.50 88 SER A O 1
ATOM 708 N N . THR A 1 89 ? -10.870 2.900 15.259 1.00 94.75 89 THR A N 1
ATOM 709 C CA . THR A 1 89 ? -9.799 1.946 14.946 1.00 94.75 89 THR A CA 1
ATOM 710 C C . THR A 1 89 ? -8.741 1.937 16.050 1.00 94.75 89 THR A C 1
ATOM 712 O O . THR A 1 89 ? -8.430 0.881 16.601 1.00 94.75 89 THR A O 1
ATOM 715 N N . ALA A 1 90 ? -8.241 3.108 16.460 1.00 93.06 90 ALA A N 1
ATOM 716 C CA . ALA A 1 90 ? -7.273 3.240 17.549 1.00 93.06 90 ALA A CA 1
ATOM 717 C C . ALA A 1 90 ? -7.805 2.682 18.881 1.00 93.06 90 ALA A C 1
ATOM 719 O O . ALA A 1 90 ? -7.070 2.026 19.619 1.00 93.06 90 ALA A O 1
ATOM 720 N N . ASN A 1 91 ? -9.088 2.887 19.190 1.00 91.88 91 ASN A N 1
ATOM 721 C CA . ASN A 1 91 ? -9.717 2.350 20.397 1.00 91.88 91 ASN A CA 1
ATOM 722 C C . ASN A 1 91 ? -9.841 0.821 20.363 1.00 91.88 91 ASN A C 1
ATOM 724 O O . ASN A 1 91 ? -9.611 0.170 21.383 1.00 91.88 91 ASN A O 1
ATOM 728 N N . ILE A 1 92 ? -10.177 0.233 19.211 1.00 91.94 92 ILE A N 1
ATOM 729 C CA . ILE A 1 92 ? -10.210 -1.226 19.040 1.00 91.94 92 ILE A CA 1
ATOM 730 C C . ILE A 1 92 ? -8.796 -1.799 19.178 1.00 91.94 92 ILE A C 1
ATOM 732 O O . ILE A 1 92 ? -8.599 -2.757 19.924 1.00 91.94 92 ILE A O 1
ATOM 736 N N . LEU A 1 93 ? -7.801 -1.176 18.541 1.00 90.25 93 LEU A N 1
ATOM 737 C CA . LEU A 1 93 ? -6.395 -1.570 18.656 1.00 90.25 93 LEU A CA 1
ATOM 738 C C . LEU A 1 93 ? -5.921 -1.543 20.112 1.00 90.25 93 LEU A C 1
ATOM 740 O O . LEU A 1 93 ? -5.299 -2.502 20.564 1.00 90.25 93 LEU A O 1
ATOM 744 N N . LYS A 1 94 ? -6.278 -0.496 20.870 1.00 88.81 94 LYS A N 1
ATOM 745 C CA . LYS A 1 94 ? -5.969 -0.403 22.304 1.00 88.81 94 LYS A CA 1
ATOM 746 C C . LYS A 1 94 ? -6.545 -1.586 23.069 1.00 88.81 94 LYS A C 1
ATOM 748 O O . LYS A 1 94 ? -5.794 -2.207 23.800 1.00 88.81 94 LYS A O 1
ATOM 753 N N . LYS A 1 95 ? -7.817 -1.943 22.853 1.00 87.69 95 LYS A N 1
ATOM 754 C CA . LYS A 1 95 ? -8.468 -3.092 23.516 1.00 87.69 95 LYS A CA 1
ATOM 755 C C . LYS A 1 95 ? -7.825 -4.437 23.165 1.00 87.69 95 LYS A C 1
ATOM 757 O O . LYS A 1 95 ? -7.758 -5.322 24.010 1.00 87.69 95 LYS A O 1
ATOM 762 N N . ILE A 1 96 ? -7.383 -4.594 21.917 1.00 85.56 96 ILE A N 1
ATOM 763 C CA . ILE A 1 96 ? -6.729 -5.813 21.426 1.00 85.56 96 ILE A CA 1
ATOM 764 C C . ILE A 1 96 ? -5.328 -5.971 22.036 1.00 85.56 96 ILE A C 1
ATOM 766 O O . ILE A 1 96 ? -4.938 -7.079 22.389 1.00 85.56 96 ILE A O 1
ATOM 770 N N . ILE A 1 97 ? -4.571 -4.876 22.147 1.00 79.19 97 ILE A N 1
ATOM 771 C CA . ILE A 1 97 ? -3.158 -4.882 22.561 1.00 79.19 97 ILE A CA 1
ATOM 772 C C . ILE A 1 97 ? -2.996 -4.729 24.085 1.00 79.19 97 ILE A C 1
ATOM 774 O O . ILE A 1 97 ? -2.015 -5.209 24.648 1.00 79.19 97 ILE A O 1
ATOM 778 N N . SER A 1 98 ? -3.971 -4.134 24.783 1.00 65.50 98 SER A N 1
ATOM 779 C CA . SER A 1 98 ? -3.941 -3.888 26.235 1.00 65.50 98 SER A CA 1
ATOM 780 C C . SER A 1 98 ? -3.900 -5.145 27.108 1.00 65.50 98 SER A C 1
ATOM 782 O O . SER A 1 98 ? -3.831 -5.022 28.326 1.00 65.50 98 SER A O 1
ATOM 784 N N . PHE A 1 99 ? -3.963 -6.339 26.517 1.00 60.22 99 PHE A N 1
ATOM 785 C CA . PHE A 1 99 ? -3.887 -7.588 27.265 1.00 60.22 99 PHE A CA 1
ATOM 786 C C . PHE A 1 99 ? -2.462 -7.983 27.684 1.00 60.22 99 PHE A C 1
ATOM 788 O O . PHE A 1 99 ? -2.356 -8.853 28.539 1.00 60.22 99 PHE A O 1
ATOM 795 N N . ASP A 1 100 ? -1.390 -7.371 27.143 1.00 55.09 100 ASP A N 1
ATOM 796 C CA . ASP A 1 100 ? -0.030 -7.878 27.438 1.00 55.09 100 ASP A CA 1
ATOM 797 C C . ASP A 1 100 ? 1.157 -6.888 27.328 1.00 55.09 100 ASP A C 1
ATOM 799 O O . ASP A 1 100 ? 2.308 -7.297 27.459 1.00 55.09 100 ASP A O 1
ATOM 803 N N . LEU A 1 101 ? 0.958 -5.585 27.071 1.00 55.19 101 LEU A N 1
ATOM 804 C CA . LEU A 1 101 ? 2.094 -4.675 26.822 1.00 55.19 101 LEU A CA 1
ATOM 805 C C . LEU A 1 101 ? 1.964 -3.296 27.485 1.00 55.19 101 LEU A C 1
ATOM 807 O O . LEU A 1 101 ? 1.006 -2.559 27.277 1.00 55.19 101 LEU A O 1
ATOM 811 N N . THR A 1 102 ? 3.030 -2.905 28.189 1.00 52.78 102 THR A N 1
ATOM 812 C CA . THR A 1 102 ? 3.328 -1.563 28.732 1.00 52.78 102 THR A CA 1
ATOM 813 C C . THR A 1 102 ? 3.560 -0.485 27.662 1.00 52.78 102 THR A C 1
ATOM 815 O O . THR A 1 102 ? 3.819 0.671 27.993 1.00 52.78 102 THR A O 1
ATOM 818 N N . HIS A 1 103 ? 3.467 -0.833 26.377 1.00 63.12 103 HIS A N 1
ATOM 819 C CA . HIS A 1 103 ? 3.714 0.081 25.266 1.00 63.12 103 HIS A CA 1
ATOM 820 C C . HIS A 1 103 ? 2.393 0.686 24.790 1.00 63.12 103 HIS A C 1
ATOM 822 O O . HIS A 1 103 ? 1.555 0.008 24.194 1.00 63.12 103 HIS A O 1
ATOM 828 N N . ALA A 1 104 ? 2.202 1.974 25.073 1.00 75.19 104 ALA A N 1
ATOM 829 C CA . ALA A 1 104 ? 0.989 2.691 24.714 1.00 75.19 104 ALA A CA 1
ATOM 830 C C . ALA A 1 104 ? 0.897 2.913 23.196 1.00 75.19 104 ALA A C 1
ATOM 832 O O . ALA A 1 104 ? 1.828 3.418 22.573 1.00 75.19 104 ALA A O 1
ATOM 833 N N . ILE A 1 105 ? -0.263 2.591 22.619 1.00 87.38 105 ILE A N 1
ATOM 834 C CA . ILE A 1 105 ? -0.629 3.031 21.269 1.00 87.38 105 ILE A CA 1
ATOM 835 C C . ILE A 1 105 ? -0.811 4.545 21.296 1.00 87.38 105 ILE A C 1
ATOM 837 O O . ILE A 1 105 ? -1.673 5.050 22.028 1.00 87.38 105 ILE A O 1
ATOM 841 N N . THR A 1 106 ? -0.042 5.256 20.477 1.00 91.38 106 THR A N 1
ATOM 842 C CA . THR A 1 106 ? -0.151 6.709 20.320 1.00 91.38 106 THR A CA 1
ATOM 843 C C . THR A 1 106 ? -0.812 7.059 18.994 1.00 91.38 106 THR A C 1
ATOM 845 O O . THR A 1 106 ? -0.762 6.299 18.028 1.00 91.38 106 THR A O 1
ATOM 848 N N . MET A 1 107 ? -1.484 8.207 18.968 1.00 94.12 107 MET A N 1
ATOM 849 C CA . MET A 1 107 ? -2.127 8.747 17.778 1.00 94.12 107 MET A CA 1
ATOM 850 C C . MET A 1 107 ? -1.713 10.206 17.623 1.00 94.12 107 MET A C 1
ATOM 852 O O . MET A 1 107 ? -1.749 10.960 18.593 1.00 94.12 107 MET A O 1
ATOM 856 N N . GLU A 1 108 ? -1.336 10.590 16.411 1.00 95.38 108 GLU A N 1
ATOM 857 C CA . GLU A 1 108 ? -0.871 11.928 16.063 1.00 95.38 108 GLU A CA 1
ATOM 858 C C . GLU A 1 108 ? -1.585 12.403 14.796 1.00 95.38 108 GLU A C 1
ATOM 860 O O . GLU A 1 108 ? -1.652 11.673 13.809 1.00 95.38 108 GLU A O 1
ATOM 865 N N . LYS A 1 109 ? -2.095 13.636 14.801 1.00 95.56 109 LYS A N 1
ATOM 866 C CA . LYS A 1 109 ? -2.585 14.298 13.589 1.00 95.56 109 LYS A CA 1
ATOM 867 C C . LYS A 1 109 ? -1.433 15.057 12.939 1.00 95.56 109 LYS A C 1
ATOM 869 O O . LYS A 1 109 ? -0.801 15.875 13.604 1.00 95.56 109 LYS A O 1
ATOM 874 N N . VAL A 1 110 ? -1.184 14.818 11.654 1.00 92.62 110 VAL A N 1
ATOM 875 C CA . VAL A 1 110 ? -0.115 15.508 10.923 1.00 92.62 110 VAL A CA 1
ATOM 876 C C . VAL A 1 110 ? -0.535 16.966 10.676 1.00 92.62 110 VAL A C 1
ATOM 878 O O . VAL A 1 110 ? -1.600 17.200 10.097 1.00 92.62 110 VAL A O 1
ATOM 881 N N . PRO A 1 111 ? 0.259 17.968 11.097 1.00 91.69 111 PRO A N 1
ATOM 882 C CA . PRO A 1 111 ? -0.094 19.371 10.903 1.00 91.69 111 PRO A CA 1
ATOM 883 C C . PRO A 1 111 ? -0.263 19.735 9.423 1.00 91.69 111 PRO A C 1
ATOM 885 O O . PRO A 1 111 ? 0.569 19.389 8.589 1.00 91.69 111 PRO A O 1
ATOM 888 N N . GLY A 1 112 ? -1.334 20.466 9.103 1.00 88.31 112 GLY A N 1
ATOM 889 C CA . GLY A 1 112 ? -1.572 21.012 7.761 1.00 88.31 112 GLY A CA 1
ATOM 890 C C . GLY A 1 112 ? -2.130 20.029 6.726 1.00 88.31 112 GLY A C 1
ATOM 891 O O . GLY A 1 112 ? -2.413 20.453 5.610 1.00 88.31 112 GLY A O 1
ATOM 892 N N . VAL A 1 113 ? -2.333 18.752 7.072 1.00 88.62 113 VAL A N 1
ATOM 893 C CA . VAL A 1 113 ? -2.893 17.743 6.156 1.00 88.62 113 VAL A CA 1
ATOM 894 C C . VAL A 1 113 ? -3.931 16.851 6.841 1.00 88.62 113 VAL A C 1
ATOM 896 O O . VAL A 1 113 ? -3.943 16.687 8.061 1.00 88.62 113 VAL A O 1
ATOM 899 N N . SER A 1 114 ? -4.808 16.239 6.044 1.00 89.12 114 SER A N 1
ATOM 900 C CA . SER A 1 114 ? -5.842 15.303 6.509 1.00 89.12 114 SER A CA 1
ATOM 901 C C . SER A 1 114 ? -5.288 13.890 6.717 1.00 89.12 114 SER A C 1
ATOM 903 O O . SER A 1 114 ? -5.800 12.924 6.145 1.00 89.12 114 SER A O 1
ATOM 905 N N . THR A 1 115 ? -4.238 13.780 7.535 1.00 94.81 115 THR A N 1
ATOM 906 C CA . THR A 1 115 ? -3.558 12.517 7.840 1.00 94.81 115 THR A CA 1
ATOM 907 C C . THR A 1 115 ? -3.418 12.318 9.345 1.00 94.81 115 THR A C 1
ATOM 909 O O . THR A 1 115 ? -3.061 13.241 10.079 1.00 94.81 115 THR A O 1
ATOM 912 N N . TYR A 1 116 ? -3.669 11.092 9.798 1.00 96.69 116 TYR A N 1
ATOM 913 C CA . TYR A 1 116 ? -3.453 10.653 11.173 1.00 96.69 116 TYR A CA 1
ATOM 914 C C . TYR A 1 116 ? -2.475 9.481 11.186 1.00 96.69 116 TYR A C 1
ATOM 916 O O . TYR A 1 116 ? -2.644 8.522 10.442 1.00 96.69 116 TYR A O 1
ATOM 924 N N . ASN A 1 117 ? -1.485 9.525 12.066 1.00 96.69 117 ASN A N 1
ATOM 925 C CA . ASN A 1 117 ? -0.589 8.411 12.333 1.00 96.69 117 ASN A CA 1
ATOM 926 C C . ASN A 1 117 ? -1.024 7.715 13.621 1.00 96.69 117 ASN A C 1
ATOM 928 O O . ASN A 1 117 ? -1.150 8.359 14.661 1.00 96.69 117 ASN A O 1
ATOM 932 N N . VAL A 1 118 ? -1.217 6.400 13.570 1.00 94.00 118 VAL A N 1
ATOM 933 C CA . VAL A 1 118 ? -1.379 5.555 14.757 1.00 94.00 118 VAL A CA 1
ATOM 934 C C . VAL A 1 118 ? -0.143 4.676 14.880 1.00 94.00 118 VAL A C 1
ATOM 936 O O . VAL A 1 118 ? 0.161 3.889 13.983 1.00 94.00 118 VAL A O 1
ATOM 939 N N . PHE A 1 119 ? 0.576 4.808 15.988 1.00 91.19 119 PHE A N 1
ATOM 940 C CA . PHE A 1 119 ? 1.790 4.046 16.251 1.00 91.19 119 PHE A CA 1
ATOM 941 C C . PHE A 1 119 ? 1.468 2.853 17.141 1.00 91.19 119 PHE A C 1
ATOM 943 O O . PHE A 1 119 ? 0.920 2.989 18.237 1.00 91.19 119 PHE A O 1
ATOM 950 N N . LEU A 1 120 ? 1.811 1.673 16.645 1.00 87.25 120 LEU A N 1
ATOM 951 C CA . LEU A 1 120 ? 1.664 0.399 17.327 1.00 87.25 120 LEU A CA 1
ATOM 952 C C . LEU A 1 120 ? 3.018 -0.056 17.902 1.00 87.25 120 LEU A C 1
ATOM 954 O O . LEU A 1 120 ? 4.072 0.421 17.461 1.00 87.25 120 LEU A O 1
ATOM 958 N N . PRO A 1 121 ? 3.019 -1.020 18.844 1.00 81.44 121 PRO A N 1
ATOM 959 C CA . PRO A 1 121 ? 4.239 -1.710 19.251 1.00 81.44 121 PRO A CA 1
ATOM 960 C C . PRO A 1 121 ? 5.001 -2.309 18.060 1.00 81.44 121 PRO A C 1
ATOM 962 O O . PRO A 1 121 ? 4.460 -2.472 16.964 1.00 81.44 121 PRO A O 1
ATOM 965 N N . CYS A 1 122 ? 6.269 -2.661 18.288 1.00 78.44 122 CYS A N 1
ATOM 966 C CA . CYS A 1 122 ? 7.134 -3.280 17.275 1.00 78.44 122 CYS A CA 1
ATOM 967 C C . CYS A 1 122 ? 7.377 -2.392 16.039 1.00 78.44 122 CYS A C 1
ATOM 969 O O . CYS A 1 122 ? 7.600 -2.889 14.937 1.00 78.44 122 CYS A O 1
ATOM 9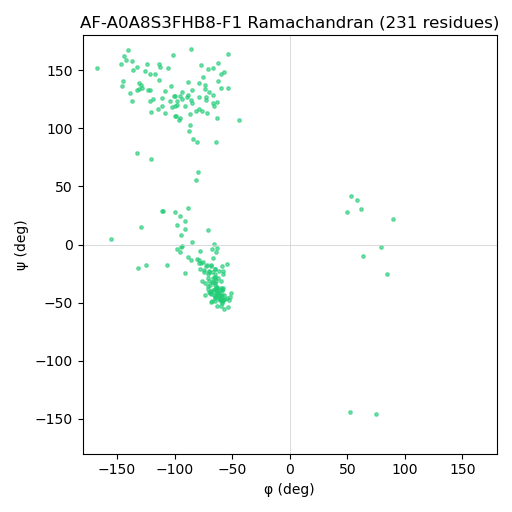71 N N . ASN A 1 123 ? 7.364 -1.070 16.239 1.00 82.56 123 ASN A N 1
ATOM 972 C CA . ASN A 1 123 ? 7.652 -0.061 15.222 1.00 82.56 123 ASN A CA 1
ATOM 973 C C . ASN A 1 123 ? 6.733 -0.137 13.995 1.00 82.56 123 ASN A C 1
ATOM 975 O O . ASN A 1 123 ? 7.187 0.086 12.873 1.00 82.56 123 ASN A O 1
ATOM 979 N N . VAL A 1 124 ? 5.446 -0.429 14.189 1.00 86.44 124 VAL A N 1
ATOM 980 C CA . VAL A 1 124 ? 4.450 -0.335 13.115 1.00 86.44 124 VAL A CA 1
ATOM 981 C C . VAL A 1 124 ? 3.756 1.024 13.179 1.00 86.44 124 VAL A C 1
ATOM 983 O O . VA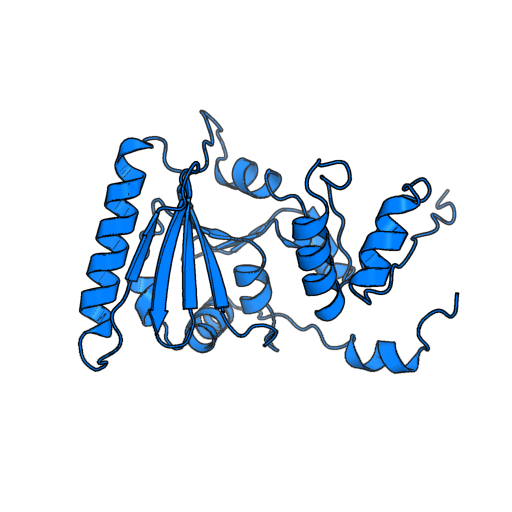L A 1 124 ? 3.247 1.425 14.224 1.00 86.44 124 VAL A O 1
ATOM 986 N N . ARG A 1 125 ? 3.718 1.737 12.055 1.00 92.12 125 ARG A N 1
ATOM 987 C CA . ARG A 1 125 ? 2.953 2.970 11.868 1.00 92.12 125 ARG A CA 1
ATOM 988 C C . ARG A 1 125 ? 1.806 2.703 10.905 1.00 92.12 125 ARG A C 1
ATOM 990 O O . ARG A 1 125 ? 2.017 2.216 9.801 1.00 92.12 125 ARG A O 1
ATOM 997 N N . LEU A 1 126 ? 0.596 3.034 11.329 1.00 94.44 126 LEU A N 1
ATOM 998 C CA . LEU A 1 126 ? -0.581 3.080 10.476 1.00 94.44 126 LEU A CA 1
ATOM 999 C C . LEU A 1 126 ? -0.814 4.542 10.082 1.00 94.44 126 LEU A C 1
ATOM 1001 O O . LEU A 1 126 ? -1.159 5.358 10.936 1.00 94.44 126 LEU A O 1
ATOM 1005 N N . SER A 1 127 ? -0.597 4.874 8.815 1.00 96.06 127 SER A N 1
ATOM 1006 C CA . SER A 1 127 ? -0.817 6.206 8.253 1.00 96.06 127 SER A CA 1
ATOM 1007 C C . SER A 1 127 ? -2.188 6.247 7.588 1.00 96.06 127 SER A C 1
ATOM 1009 O O . SER A 1 127 ? -2.404 5.625 6.549 1.00 96.06 127 SER A O 1
ATOM 1011 N N . PHE A 1 128 ? -3.136 6.936 8.211 1.00 97.19 128 PHE A N 1
ATOM 1012 C CA . PHE A 1 128 ? -4.491 7.120 7.710 1.00 97.19 128 PHE A CA 1
ATOM 1013 C C . PHE A 1 128 ? -4.563 8.420 6.928 1.00 97.19 128 PHE A C 1
ATOM 1015 O O . PHE A 1 128 ? -4.289 9.472 7.497 1.00 97.19 128 PHE A O 1
ATOM 1022 N N . SER A 1 129 ? -5.019 8.370 5.682 1.00 95.38 129 SER A N 1
ATOM 1023 C CA . SER A 1 129 ? -5.243 9.559 4.856 1.00 95.38 129 SER A CA 1
ATOM 1024 C C . SER A 1 129 ? -6.623 9.520 4.215 1.00 95.38 129 SER A C 1
ATOM 1026 O O . SER A 1 129 ? -7.064 8.473 3.742 1.00 95.38 129 SER A O 1
ATOM 1028 N N . SER A 1 130 ? -7.296 10.668 4.179 1.00 93.56 130 SER A N 1
ATOM 1029 C CA . SER A 1 130 ? -8.546 10.827 3.432 1.00 93.56 130 SER A CA 1
ATOM 1030 C C . SER A 1 130 ? -8.250 11.163 1.973 1.00 93.56 130 SER A C 1
ATOM 1032 O O . SER A 1 130 ? -7.424 12.033 1.693 1.00 93.56 130 SER A O 1
ATOM 1034 N N . ILE A 1 131 ? -8.917 10.478 1.046 1.00 89.94 131 ILE A N 1
ATOM 1035 C CA . ILE A 1 131 ? -8.843 10.754 -0.388 1.00 89.94 131 ILE A CA 1
ATOM 1036 C C . ILE A 1 131 ? -10.236 11.080 -0.919 1.00 89.94 131 ILE A C 1
ATOM 1038 O O . ILE A 1 131 ? -11.175 10.297 -0.788 1.00 89.94 131 ILE A O 1
ATOM 1042 N N . SER A 1 132 ? -10.366 12.252 -1.542 1.00 87.06 132 SER A N 1
ATOM 1043 C CA . SER A 1 132 ? -11.599 12.622 -2.227 1.00 87.06 132 SER A CA 1
ATOM 1044 C C . SER A 1 132 ? -11.670 11.867 -3.547 1.00 87.06 132 SER A C 1
ATOM 1046 O O . SER A 1 132 ? -10.842 12.071 -4.429 1.00 87.06 132 SER A O 1
ATOM 1048 N N . THR A 1 133 ? -12.652 10.980 -3.679 1.00 84.31 133 THR A N 1
ATOM 1049 C CA . THR A 1 133 ? -12.923 10.267 -4.935 1.00 84.31 133 THR A CA 1
ATOM 1050 C C . THR A 1 133 ? -14.001 10.961 -5.775 1.00 84.31 133 THR A C 1
ATOM 1052 O O . THR A 1 133 ? -14.284 10.534 -6.895 1.00 84.31 133 THR A O 1
ATOM 1055 N N . GLY A 1 134 ? -14.580 12.059 -5.268 1.00 81.62 134 GLY A N 1
ATOM 1056 C CA . GLY A 1 134 ? -15.710 12.752 -5.887 1.00 81.62 134 GLY A CA 1
ATOM 1057 C C . GLY A 1 134 ? -16.871 11.798 -6.188 1.00 81.62 134 GLY A C 1
ATOM 1058 O O . GLY A 1 134 ? -17.093 10.829 -5.473 1.00 81.62 134 GLY A O 1
ATOM 1059 N N . ASN A 1 135 ? -17.568 12.028 -7.302 1.00 78.06 135 ASN A N 1
ATOM 1060 C CA . ASN A 1 135 ? -18.634 11.140 -7.792 1.00 78.06 135 ASN A CA 1
ATOM 1061 C C . ASN A 1 135 ? -18.088 10.021 -8.703 1.00 78.06 135 ASN A C 1
ATOM 1063 O O . ASN A 1 135 ? -18.740 9.625 -9.677 1.00 78.06 135 ASN A O 1
ATOM 1067 N N . ALA A 1 136 ? -16.853 9.557 -8.476 1.00 83.12 136 ALA A N 1
ATOM 1068 C CA . ALA A 1 136 ? -16.257 8.529 -9.318 1.00 83.12 136 ALA A CA 1
ATOM 1069 C C . ALA A 1 136 ? -17.056 7.224 -9.212 1.00 83.12 136 ALA A C 1
ATOM 1071 O O . ALA A 1 136 ? -17.152 6.615 -8.152 1.00 83.12 136 ALA A O 1
ATOM 1072 N N . LYS A 1 137 ? -17.544 6.720 -10.353 1.00 85.75 137 LYS A N 1
ATOM 1073 C CA . LYS A 1 137 ? -18.220 5.409 -10.434 1.00 85.75 137 LYS A CA 1
ATOM 1074 C C . LYS A 1 137 ? -17.336 4.249 -9.954 1.00 85.75 137 LYS A C 1
ATOM 1076 O O . LYS A 1 137 ? -17.844 3.183 -9.622 1.00 85.75 137 LYS A O 1
ATOM 1081 N N . GLN A 1 138 ? -16.016 4.437 -9.978 1.00 89.38 138 GLN A N 1
ATOM 1082 C CA . GLN A 1 138 ? -15.011 3.453 -9.582 1.00 89.38 138 GLN A CA 1
ATOM 1083 C C . GLN A 1 138 ? -13.972 4.112 -8.658 1.00 89.38 138 GLN A C 1
ATOM 1085 O O . GLN A 1 138 ? -12.871 4.442 -9.109 1.00 89.38 138 GLN A O 1
ATOM 1090 N N . PRO A 1 139 ? -14.292 4.307 -7.366 1.00 90.38 139 PRO A N 1
ATOM 1091 C CA . PRO A 1 139 ? -13.422 5.028 -6.434 1.00 90.38 139 PRO A CA 1
ATOM 1092 C C . PRO A 1 139 ? -12.043 4.372 -6.304 1.00 90.38 139 PRO A C 1
ATOM 1094 O O . PRO A 1 139 ? -11.031 5.061 -6.307 1.00 90.38 139 PRO A O 1
ATOM 1097 N N . LEU A 1 140 ? -11.970 3.037 -6.296 1.00 92.94 140 LEU A N 1
ATOM 1098 C CA . LEU A 1 140 ? -10.692 2.323 -6.208 1.00 92.94 140 LEU A CA 1
ATOM 1099 C C . LEU A 1 140 ? -9.783 2.563 -7.419 1.00 92.94 140 LEU A C 1
ATOM 1101 O O . LEU A 1 140 ? -8.579 2.708 -7.245 1.00 92.94 140 LEU A O 1
ATOM 1105 N N . SER A 1 141 ? -10.336 2.649 -8.633 1.00 92.94 141 SER A N 1
ATOM 1106 C CA . SER A 1 141 ? -9.543 3.000 -9.819 1.00 92.94 141 SER A CA 1
ATOM 1107 C C . SER A 1 141 ? -8.971 4.412 -9.679 1.00 92.94 141 SER A C 1
ATOM 1109 O O . SER A 1 141 ? -7.780 4.617 -9.900 1.00 92.94 141 SER A O 1
ATOM 1111 N N . HIS A 1 142 ? -9.784 5.363 -9.212 1.00 91.75 142 HIS A N 1
ATOM 1112 C CA . HIS A 1 142 ? -9.344 6.736 -8.973 1.00 91.75 142 HIS A CA 1
ATOM 1113 C C . HIS A 1 142 ? -8.205 6.823 -7.944 1.00 91.75 142 HIS A C 1
ATOM 1115 O O . HIS A 1 142 ? -7.215 7.513 -8.180 1.00 91.75 142 HIS A O 1
ATOM 1121 N N . ILE A 1 143 ? -8.315 6.076 -6.840 1.00 92.94 143 ILE A N 1
ATOM 1122 C CA . ILE A 1 143 ? -7.268 5.960 -5.814 1.00 92.94 143 ILE A CA 1
ATOM 1123 C C . ILE A 1 143 ? -5.978 5.396 -6.409 1.00 92.94 143 ILE A C 1
ATOM 1125 O O . ILE A 1 143 ? -4.895 5.924 -6.179 1.00 92.94 143 ILE A O 1
ATOM 1129 N N . LEU A 1 144 ? -6.084 4.312 -7.176 1.00 95.12 144 LEU A N 1
ATOM 1130 C CA . LEU A 1 144 ? -4.923 3.647 -7.749 1.00 95.12 144 LEU A CA 1
ATOM 1131 C C . LEU A 1 144 ? -4.163 4.558 -8.722 1.00 95.12 144 LEU A C 1
ATOM 1133 O O . LEU A 1 144 ? -2.940 4.564 -8.710 1.00 95.12 144 LEU A O 1
ATOM 1137 N N . HIS A 1 145 ? -4.858 5.375 -9.511 1.00 91.44 145 HIS A N 1
ATOM 1138 C CA . HIS A 1 145 ? -4.216 6.314 -10.435 1.00 91.44 145 HIS A CA 1
ATOM 1139 C C . HIS A 1 145 ? -3.662 7.585 -9.769 1.00 91.44 145 HIS A C 1
ATOM 1141 O O . HIS A 1 145 ? -2.988 8.360 -10.441 1.00 91.44 145 HIS A O 1
ATOM 1147 N N . HIS A 1 146 ? -3.888 7.791 -8.466 1.00 89.69 146 HIS A N 1
ATOM 1148 C CA . HIS A 1 146 ? -3.270 8.886 -7.705 1.00 89.69 146 HIS A CA 1
ATOM 1149 C C . HIS A 1 146 ? -1.833 8.596 -7.260 1.00 89.69 146 HIS A C 1
ATOM 1151 O O . HIS A 1 146 ? -1.140 9.506 -6.807 1.00 89.69 146 HIS A O 1
ATOM 1157 N N . PHE A 1 147 ? -1.368 7.347 -7.358 1.00 91.31 147 PHE A N 1
ATOM 1158 C CA . PHE A 1 147 ? 0.014 7.033 -7.017 1.00 91.31 147 PHE A CA 1
ATOM 1159 C C . PHE A 1 147 ? 0.980 7.545 -8.086 1.00 91.31 147 PHE A C 1
ATOM 1161 O O . PHE A 1 147 ? 0.826 7.291 -9.279 1.00 91.31 147 PHE A O 1
ATOM 1168 N N . ASP A 1 148 ? 2.038 8.184 -7.604 1.00 90.75 148 ASP A N 1
ATOM 1169 C CA . ASP A 1 148 ? 3.162 8.719 -8.368 1.00 90.75 148 ASP A CA 1
ATOM 1170 C C . ASP A 1 148 ? 4.047 7.646 -9.010 1.00 90.75 148 ASP A C 1
ATOM 1172 O O . ASP A 1 148 ? 4.806 7.962 -9.917 1.00 90.75 148 ASP A O 1
ATOM 1176 N N . MET A 1 149 ? 3.962 6.392 -8.563 1.00 93.25 149 MET A N 1
ATOM 1177 C CA . MET A 1 149 ? 4.688 5.255 -9.133 1.00 93.25 149 MET A CA 1
ATOM 1178 C C . MET A 1 149 ? 3.736 4.104 -9.437 1.00 93.25 149 MET A C 1
ATOM 1180 O O . MET A 1 149 ? 2.941 3.721 -8.574 1.00 93.25 149 MET A O 1
ATOM 1184 N N . ASP A 1 150 ? 3.866 3.502 -10.616 1.00 95.38 150 ASP A N 1
ATOM 1185 C CA . ASP A 1 150 ? 3.071 2.340 -11.043 1.00 95.38 150 ASP A CA 1
ATOM 1186 C C . ASP A 1 150 ? 3.204 1.146 -10.087 1.00 95.38 150 ASP A C 1
ATOM 1188 O O . ASP A 1 150 ? 2.214 0.506 -9.739 1.00 95.38 150 ASP A O 1
ATOM 1192 N N . ILE A 1 151 ? 4.396 0.922 -9.540 1.00 94.81 151 ILE A N 1
ATOM 1193 C CA . ILE A 1 151 ? 4.664 -0.129 -8.553 1.00 94.81 151 ILE A CA 1
ATOM 1194 C C . ILE A 1 151 ? 3.962 0.082 -7.197 1.00 94.81 151 ILE A C 1
ATOM 1196 O O . ILE A 1 151 ? 3.913 -0.816 -6.356 1.00 94.81 151 ILE A O 1
ATOM 1200 N N . CYS A 1 152 ? 3.391 1.267 -6.969 1.00 95.19 152 CYS A N 1
ATOM 1201 C CA . CYS A 1 152 ? 2.541 1.561 -5.815 1.00 95.19 152 CYS A CA 1
ATOM 1202 C C . CYS A 1 152 ? 1.039 1.466 -6.134 1.00 95.19 152 CYS A C 1
ATOM 1204 O O . CYS A 1 152 ? 0.233 1.604 -5.215 1.00 95.19 152 CYS A O 1
ATOM 1206 N N . GLN A 1 153 ? 0.644 1.221 -7.387 1.00 96.88 153 GLN A N 1
ATOM 1207 C CA . GLN A 1 153 ? -0.757 1.172 -7.822 1.00 96.88 153 GLN A CA 1
ATOM 1208 C C . GLN A 1 153 ? -1.411 -0.171 -7.482 1.00 96.88 153 GLN A C 1
ATOM 1210 O O . GLN A 1 153 ? -1.864 -0.927 -8.347 1.00 96.88 153 GLN A O 1
ATOM 1215 N N . VAL A 1 154 ? -1.479 -0.456 -6.185 1.00 98.00 154 VAL A N 1
ATOM 1216 C CA . VAL A 1 154 ? -2.091 -1.657 -5.628 1.00 98.00 154 VAL A CA 1
ATOM 1217 C C . VAL A 1 154 ? -2.766 -1.347 -4.293 1.00 98.00 154 VAL A C 1
ATOM 1219 O O . VAL A 1 154 ? -2.253 -0.579 -3.474 1.00 98.00 154 VAL A O 1
ATOM 1222 N N . VAL A 1 155 ? -3.928 -1.958 -4.068 1.00 97.75 155 VAL A N 1
ATOM 1223 C CA . VAL A 1 155 ? -4.699 -1.863 -2.827 1.00 97.75 155 VAL A CA 1
ATOM 1224 C C . VAL A 1 155 ? -5.163 -3.234 -2.351 1.00 97.75 155 VAL A C 1
ATOM 1226 O O . VAL A 1 155 ? -5.392 -4.146 -3.143 1.00 97.75 155 VAL A O 1
ATOM 1229 N N . PHE A 1 156 ? -5.352 -3.358 -1.044 1.00 97.50 156 PHE A N 1
ATOM 1230 C CA . PHE A 1 156 ? -5.976 -4.495 -0.391 1.00 97.50 156 PHE A CA 1
ATOM 1231 C C . PHE A 1 156 ? -7.242 -4.052 0.352 1.00 97.50 156 PHE A C 1
ATOM 1233 O O . PHE A 1 156 ? -7.202 -3.168 1.209 1.00 97.50 156 PHE A O 1
ATOM 1240 N N . THR A 1 157 ? -8.361 -4.702 0.036 1.00 96.38 157 THR A N 1
ATOM 1241 C CA . THR A 1 157 ? -9.715 -4.381 0.528 1.00 96.38 157 THR A CA 1
ATOM 1242 C C . THR A 1 157 ? -10.152 -5.248 1.712 1.00 96.38 157 THR A C 1
ATOM 1244 O O . THR A 1 157 ? -11.342 -5.427 1.947 1.00 96.38 157 THR A O 1
ATOM 1247 N N . GLY A 1 158 ? -9.222 -5.920 2.394 1.00 94.44 158 GLY A N 1
ATOM 1248 C CA . GLY A 1 158 ? -9.540 -6.907 3.437 1.00 94.44 158 GLY A CA 1
ATOM 1249 C C . GLY A 1 158 ? -9.835 -8.315 2.896 1.00 94.44 158 GLY A C 1
ATOM 1250 O O . GLY A 1 158 ? -9.593 -9.318 3.577 1.00 94.44 158 GLY A O 1
ATOM 1251 N N . ASN A 1 159 ? -10.291 -8.429 1.646 1.00 94.50 159 ASN A N 1
ATOM 1252 C CA . ASN A 1 159 ? -10.591 -9.710 0.996 1.00 94.50 159 ASN A CA 1
ATOM 1253 C C . ASN A 1 159 ? -9.997 -9.878 -0.407 1.00 94.50 159 ASN A C 1
ATOM 1255 O O . ASN A 1 159 ? -9.872 -11.012 -0.861 1.00 94.50 159 ASN A O 1
ATOM 1259 N N . LYS A 1 160 ? -9.633 -8.791 -1.090 1.00 95.75 160 LYS A N 1
ATOM 1260 C CA . LYS A 1 160 ? -9.107 -8.821 -2.455 1.00 95.75 160 LYS A CA 1
ATOM 1261 C C . LYS A 1 160 ? -7.919 -7.885 -2.577 1.00 95.75 160 LYS A C 1
ATOM 1263 O O . LYS A 1 160 ? -7.853 -6.866 -1.891 1.00 95.75 160 LYS A O 1
ATOM 1268 N N . ILE A 1 161 ? -7.009 -8.236 -3.476 1.00 96.88 161 ILE A N 1
ATOM 1269 C CA . ILE A 1 161 ? -5.965 -7.340 -3.961 1.00 96.88 161 ILE A CA 1
ATOM 1270 C C . ILE A 1 161 ? -6.446 -6.808 -5.305 1.00 96.88 161 ILE A C 1
ATOM 1272 O O . ILE A 1 161 ? -6.860 -7.584 -6.165 1.00 96.88 161 ILE A O 1
ATOM 1276 N N . ILE A 1 162 ? -6.443 -5.491 -5.458 1.00 97.31 162 ILE A N 1
ATOM 1277 C CA . ILE A 1 162 ? -6.850 -4.808 -6.683 1.00 97.31 162 ILE A CA 1
ATOM 1278 C C . ILE A 1 162 ? -5.675 -3.944 -7.114 1.00 97.31 162 ILE A C 1
ATOM 1280 O O . ILE A 1 162 ? -5.086 -3.235 -6.301 1.00 97.31 162 ILE A O 1
ATOM 1284 N N . SER A 1 163 ? -5.325 -4.013 -8.389 1.00 97.56 163 SER A N 1
ATOM 1285 C CA . SER A 1 163 ? -4.206 -3.274 -8.955 1.00 97.56 163 SER A CA 1
ATOM 1286 C C . SER A 1 163 ? -4.555 -2.743 -10.333 1.00 97.56 163 SER A C 1
ATOM 1288 O O . SER A 1 163 ? -5.548 -3.146 -10.944 1.00 97.56 163 SER A O 1
ATOM 1290 N N . THR A 1 164 ? -3.717 -1.848 -10.834 1.00 97.44 164 THR A N 1
ATOM 1291 C CA . THR A 1 164 ? -3.773 -1.425 -12.232 1.00 97.44 164 THR A CA 1
ATOM 1292 C C . THR A 1 164 ? -2.968 -2.384 -13.109 1.00 97.44 164 THR A C 1
ATOM 1294 O O . THR A 1 164 ? -2.209 -3.227 -12.619 1.00 97.44 164 THR A O 1
ATOM 1297 N N . PHE A 1 165 ? -3.126 -2.259 -14.427 1.00 96.62 165 PHE A N 1
ATOM 1298 C CA . PHE A 1 165 ? -2.273 -2.965 -15.380 1.00 96.62 165 PHE A CA 1
ATOM 1299 C C . PHE A 1 165 ? -0.794 -2.525 -15.293 1.00 96.62 165 PHE A C 1
ATOM 1301 O O . PHE A 1 165 ? 0.053 -3.414 -15.222 1.00 96.62 165 PHE A O 1
ATOM 1308 N N . PRO A 1 166 ? -0.458 -1.217 -15.196 1.00 95.94 166 PRO A N 1
ATOM 1309 C CA . PRO A 1 166 ? 0.913 -0.766 -14.941 1.00 95.94 166 PRO A CA 1
ATOM 1310 C C . PRO A 1 166 ? 1.588 -1.436 -13.742 1.00 95.94 166 PRO A C 1
ATOM 1312 O O . PRO A 1 166 ? 2.731 -1.860 -13.853 1.00 95.94 166 PRO A O 1
ATOM 1315 N N . PHE A 1 167 ? 0.877 -1.635 -12.626 1.00 96.88 167 PHE A N 1
ATOM 1316 C CA . PHE A 1 167 ? 1.429 -2.379 -11.491 1.00 96.88 167 PHE A CA 1
ATOM 1317 C C . PHE A 1 167 ? 1.816 -3.818 -11.865 1.00 96.88 167 PHE A C 1
ATOM 1319 O O . PHE A 1 167 ? 2.899 -4.282 -11.516 1.00 96.88 167 PHE A O 1
ATOM 1326 N N . LEU A 1 168 ? 0.951 -4.536 -12.589 1.00 95.25 168 LEU A N 1
ATOM 1327 C CA . LEU A 1 168 ? 1.244 -5.905 -13.030 1.00 95.25 168 LEU A CA 1
ATOM 1328 C C . LEU A 1 168 ? 2.425 -5.945 -14.000 1.00 95.25 168 LEU A C 1
ATOM 1330 O O . LEU A 1 168 ? 3.260 -6.844 -13.906 1.00 95.25 168 LEU A O 1
ATOM 1334 N N . GLN A 1 169 ? 2.511 -4.961 -14.898 1.00 94.75 169 GLN A N 1
ATOM 1335 C CA . GLN A 1 169 ? 3.656 -4.799 -15.783 1.00 94.75 169 GLN A CA 1
ATOM 1336 C C . GLN A 1 169 ? 4.931 -4.586 -14.967 1.00 94.75 169 GLN A C 1
ATOM 1338 O O . GLN A 1 169 ? 5.893 -5.311 -15.191 1.00 94.75 169 GLN A O 1
ATOM 1343 N N . ALA A 1 170 ? 4.899 -3.711 -13.960 1.00 94.50 170 ALA A N 1
ATOM 1344 C CA . ALA A 1 170 ? 6.038 -3.447 -13.091 1.00 94.50 170 ALA A CA 1
ATOM 1345 C C . ALA A 1 170 ? 6.535 -4.700 -12.349 1.00 94.50 170 ALA A C 1
ATOM 1347 O O . ALA A 1 170 ? 7.740 -4.936 -12.232 1.00 94.50 170 ALA A O 1
ATOM 1348 N N . LEU A 1 171 ? 5.615 -5.561 -11.893 1.00 93.25 171 LEU A N 1
ATOM 1349 C CA . LEU A 1 171 ? 5.974 -6.857 -11.307 1.00 93.25 171 LEU A CA 1
ATOM 1350 C C . LEU A 1 171 ? 6.602 -7.809 -12.328 1.00 93.25 171 LEU A C 1
ATOM 1352 O O . LEU A 1 171 ? 7.580 -8.488 -12.011 1.00 93.25 171 LEU A O 1
ATOM 1356 N N . ALA A 1 172 ? 6.031 -7.878 -13.531 1.00 91.44 172 ALA A N 1
ATOM 1357 C CA . ALA A 1 172 ? 6.470 -8.791 -14.580 1.00 91.44 172 ALA A CA 1
ATOM 1358 C C . ALA A 1 172 ? 7.847 -8.408 -15.141 1.00 91.44 172 ALA A C 1
ATOM 1360 O O . ALA A 1 172 ? 8.688 -9.280 -15.355 1.00 91.44 172 ALA A O 1
ATOM 1361 N N . THR A 1 173 ? 8.089 -7.114 -15.353 1.00 90.44 173 THR A N 1
ATOM 1362 C CA . THR A 1 173 ? 9.346 -6.588 -15.901 1.00 90.44 173 THR A CA 1
ATOM 1363 C C . THR A 1 173 ? 10.387 -6.297 -14.830 1.00 90.44 173 THR A C 1
ATOM 1365 O O . THR A 1 173 ? 11.540 -6.052 -15.174 1.00 90.44 173 THR A O 1
ATOM 1368 N N . ARG A 1 174 ? 9.998 -6.332 -13.547 1.00 89.94 174 ARG A N 1
ATOM 1369 C CA . ARG A 1 174 ? 10.826 -5.910 -12.405 1.00 89.94 174 ARG A CA 1
ATOM 1370 C C . ARG A 1 174 ? 11.364 -4.498 -12.593 1.00 89.94 174 ARG A C 1
ATOM 1372 O O . ARG A 1 174 ? 12.512 -4.202 -12.282 1.00 89.94 174 ARG A O 1
ATOM 1379 N N . SER A 1 175 ? 10.514 -3.621 -13.095 1.00 92.00 175 SER A N 1
ATOM 1380 C CA . SER A 1 175 ? 10.851 -2.228 -13.318 1.00 92.00 175 SER A CA 1
ATOM 1381 C C . SER A 1 175 ? 9.660 -1.334 -13.039 1.00 92.00 175 SER A C 1
ATOM 1383 O O . SER A 1 175 ? 8.546 -1.824 -12.934 1.00 92.00 175 SER A O 1
ATOM 1385 N N . PHE A 1 176 ? 9.878 -0.041 -12.850 1.00 94.00 176 PHE A N 1
ATOM 1386 C CA . PHE A 1 176 ? 8.802 0.885 -12.512 1.00 94.00 176 PHE A CA 1
ATOM 1387 C C . PHE A 1 176 ? 9.044 2.257 -13.126 1.00 94.00 176 PHE A C 1
ATOM 1389 O O . PHE A 1 176 ? 10.186 2.642 -13.394 1.00 94.00 176 PHE A O 1
ATOM 1396 N N . ILE A 1 177 ? 7.961 3.000 -13.330 1.00 91.12 177 ILE A N 1
ATOM 1397 C CA . ILE A 1 177 ? 8.001 4.398 -13.759 1.00 91.12 177 ILE A CA 1
ATOM 1398 C C . ILE A 1 177 ? 7.471 5.309 -12.664 1.00 91.12 177 ILE A C 1
ATOM 1400 O O . ILE A 1 177 ? 6.664 4.923 -11.817 1.00 91.12 177 ILE A O 1
ATOM 1404 N N . VAL A 1 178 ? 7.923 6.555 -12.709 1.00 90.12 178 VAL A N 1
ATOM 1405 C CA . VAL A 1 178 ? 7.471 7.618 -11.822 1.00 90.12 178 VAL A CA 1
ATOM 1406 C C . VAL A 1 178 ? 6.739 8.653 -12.679 1.00 90.12 178 VAL A C 1
ATOM 1408 O O . VAL A 1 178 ? 7.326 9.266 -13.566 1.00 90.12 178 VAL A O 1
ATOM 1411 N N . TYR A 1 179 ? 5.448 8.850 -12.433 1.00 85.62 179 TYR A N 1
ATOM 1412 C CA . TYR A 1 179 ? 4.589 9.767 -13.190 1.00 85.62 179 TYR A CA 1
ATOM 1413 C C . TYR A 1 179 ? 4.785 11.235 -12.800 1.00 85.62 179 TYR A C 1
ATOM 1415 O O . TYR A 1 179 ? 4.443 12.133 -13.564 1.00 85.62 179 TYR A O 1
ATOM 1423 N N . SER A 1 180 ? 5.333 11.486 -11.610 1.00 76.88 180 SER A N 1
ATOM 1424 C CA . SER A 1 180 ? 5.451 12.823 -11.016 1.00 76.88 180 SER A CA 1
ATOM 1425 C C . SER A 1 180 ? 6.895 13.317 -10.935 1.00 76.88 180 SER A C 1
ATOM 1427 O O . SER A 1 180 ? 7.227 14.094 -10.046 1.00 76.88 180 SER A O 1
ATOM 1429 N N . LEU A 1 181 ? 7.767 12.879 -11.849 1.00 65.69 181 LEU A N 1
ATOM 1430 C CA . LEU A 1 181 ? 9.193 13.227 -11.819 1.00 65.69 181 LEU A CA 1
ATOM 1431 C C . LEU A 1 181 ? 9.478 14.743 -11.891 1.00 65.69 181 LEU A C 1
ATOM 1433 O O . LEU A 1 181 ? 10.560 15.172 -11.510 1.00 65.69 181 LEU A O 1
ATOM 1437 N N . HIS A 1 182 ? 8.512 15.551 -12.334 1.00 59.44 182 HIS A N 1
ATOM 1438 C CA . HIS A 1 182 ? 8.611 17.014 -12.404 1.00 59.44 182 HIS A CA 1
ATOM 1439 C C . HIS A 1 182 ? 8.034 17.747 -11.174 1.00 59.44 182 HIS A C 1
ATOM 1441 O O . HIS A 1 182 ? 7.882 18.965 -11.210 1.00 59.44 182 HIS A O 1
ATOM 1447 N N . ALA A 1 183 ? 7.658 17.036 -10.105 1.00 60.16 183 ALA A N 1
ATOM 1448 C CA . ALA A 1 183 ? 7.064 17.653 -8.920 1.00 60.16 183 ALA A CA 1
ATOM 1449 C C . ALA A 1 183 ? 8.104 18.382 -8.043 1.00 60.16 183 ALA A C 1
ATOM 1451 O O . ALA A 1 183 ? 9.221 17.911 -7.847 1.00 60.16 183 ALA A O 1
ATOM 1452 N N . GLU A 1 184 ? 7.688 19.501 -7.443 1.00 50.75 184 GLU A N 1
ATOM 1453 C CA . GLU A 1 184 ? 8.527 20.479 -6.723 1.00 50.75 184 GLU A CA 1
ATOM 1454 C C . GLU A 1 184 ? 9.237 19.958 -5.452 1.00 50.75 184 GLU A C 1
ATOM 1456 O O . GLU A 1 184 ? 10.057 20.668 -4.872 1.00 50.75 184 GLU A O 1
ATOM 1461 N N . SER A 1 185 ? 8.971 18.723 -5.002 1.00 57.59 185 SER A N 1
ATOM 1462 C CA . SER A 1 185 ? 9.624 18.128 -3.821 1.00 57.59 185 SER A CA 1
ATOM 1463 C C . SER A 1 185 ? 10.380 16.834 -4.158 1.00 57.59 185 SER A C 1
ATOM 1465 O O . SER A 1 185 ? 9.948 15.731 -3.806 1.00 57.59 185 SER A O 1
ATOM 1467 N N . PRO A 1 186 ? 11.541 16.938 -4.827 1.00 64.44 186 PRO A N 1
ATOM 1468 C CA . PRO A 1 186 ? 12.244 15.775 -5.360 1.00 64.44 186 PRO A CA 1
ATOM 1469 C C . PRO A 1 186 ? 12.860 14.878 -4.274 1.00 64.44 186 PRO A C 1
ATOM 1471 O O . PRO A 1 186 ? 13.007 13.679 -4.483 1.00 64.44 186 PRO A O 1
ATOM 1474 N N . LYS A 1 187 ? 13.150 15.394 -3.069 1.00 69.31 187 LYS A N 1
ATOM 1475 C CA . LYS A 1 187 ? 13.853 14.617 -2.031 1.00 69.31 187 LYS A CA 1
ATOM 1476 C C . LYS A 1 187 ? 13.053 13.415 -1.512 1.00 69.31 187 LYS A C 1
ATOM 1478 O O . LYS A 1 187 ? 13.575 12.305 -1.461 1.00 69.31 187 LYS A O 1
ATOM 1483 N N . HIS A 1 188 ? 11.782 13.606 -1.150 1.00 75.94 188 HIS A N 1
ATOM 1484 C CA . HIS A 1 188 ? 10.936 12.498 -0.681 1.00 75.94 188 HIS A CA 1
ATOM 1485 C C . HIS A 1 188 ? 10.691 11.457 -1.776 1.00 75.94 188 HIS A C 1
ATOM 1487 O O . HIS A 1 188 ? 10.586 10.262 -1.489 1.00 75.94 188 HIS A O 1
ATOM 1493 N N . LEU A 1 189 ? 10.613 11.913 -3.026 1.00 83.12 189 LEU A N 1
ATOM 1494 C CA . LEU A 1 189 ? 10.471 11.053 -4.186 1.00 83.12 189 LEU A CA 1
ATOM 1495 C C . LEU A 1 189 ? 11.736 10.208 -4.402 1.00 83.12 189 LEU A C 1
ATOM 1497 O O . LEU A 1 189 ? 11.622 8.987 -4.479 1.00 83.12 189 LEU A O 1
ATOM 1501 N N . CYS A 1 190 ? 12.929 10.810 -4.376 1.00 83.00 190 CYS A N 1
ATOM 1502 C CA . CYS A 1 190 ? 14.210 10.105 -4.505 1.00 83.00 190 CYS A CA 1
ATOM 1503 C C . CYS A 1 190 ? 14.382 9.004 -3.451 1.00 83.00 190 CYS A C 1
ATOM 1505 O O . CYS A 1 190 ? 14.664 7.865 -3.812 1.00 83.00 190 CYS A O 1
ATOM 1507 N N . THR A 1 191 ? 14.098 9.274 -2.170 1.00 83.38 191 THR A N 1
ATOM 1508 C CA . THR A 1 191 ? 14.165 8.237 -1.122 1.00 83.38 191 THR A CA 1
ATOM 1509 C C . THR A 1 191 ? 13.205 7.072 -1.400 1.00 83.38 191 THR A C 1
ATOM 1511 O O . THR A 1 191 ? 13.518 5.907 -1.144 1.00 83.38 191 THR A O 1
ATOM 1514 N N . ARG A 1 192 ? 12.009 7.350 -1.938 1.00 86.38 192 ARG A N 1
ATOM 1515 C CA . ARG A 1 192 ? 11.051 6.295 -2.303 1.00 86.38 192 ARG A CA 1
ATOM 1516 C C . ARG A 1 192 ? 11.505 5.500 -3.525 1.00 86.38 192 ARG A C 1
ATOM 1518 O O . ARG A 1 192 ? 11.299 4.289 -3.529 1.00 86.38 192 ARG A O 1
ATOM 1525 N N . ILE A 1 193 ? 12.107 6.153 -4.513 1.00 89.12 193 ILE A N 1
ATOM 1526 C CA . ILE A 1 193 ? 12.693 5.507 -5.690 1.00 89.12 193 ILE A CA 1
ATOM 1527 C C . ILE A 1 193 ? 13.841 4.593 -5.252 1.00 89.12 193 ILE A C 1
ATOM 1529 O O . ILE A 1 193 ? 13.786 3.395 -5.518 1.00 89.12 193 ILE A O 1
ATOM 1533 N N . ALA A 1 194 ? 14.805 5.121 -4.491 1.00 86.12 194 ALA A N 1
ATOM 1534 C CA . ALA A 1 194 ? 15.926 4.373 -3.921 1.00 86.12 194 ALA A CA 1
ATOM 1535 C C . ALA A 1 194 ? 15.452 3.129 -3.160 1.00 86.12 194 ALA A C 1
ATOM 1537 O O . ALA A 1 194 ? 15.945 2.022 -3.377 1.00 86.12 194 ALA A O 1
ATOM 1538 N N . LYS A 1 195 ? 14.405 3.279 -2.338 1.00 86.94 195 LYS A N 1
ATOM 1539 C CA . LYS A 1 195 ? 13.766 2.160 -1.638 1.00 86.94 195 LYS A CA 1
ATOM 1540 C C . LYS A 1 195 ? 13.318 1.048 -2.592 1.00 86.94 195 LYS A C 1
ATOM 1542 O O . LYS A 1 195 ? 13.547 -0.112 -2.280 1.00 86.94 195 LYS A O 1
ATOM 1547 N N . TYR A 1 196 ? 12.661 1.346 -3.714 1.00 89.69 196 TYR A N 1
ATOM 1548 C CA . TYR A 1 196 ? 12.227 0.296 -4.652 1.00 89.69 196 TYR A CA 1
ATOM 1549 C C . TYR A 1 196 ? 13.379 -0.258 -5.498 1.00 89.69 196 TYR A C 1
ATOM 1551 O O . TYR A 1 196 ? 13.400 -1.461 -5.761 1.00 89.69 196 TYR A O 1
ATOM 1559 N N . CYS A 1 197 ? 14.383 0.558 -5.815 1.00 88.25 197 CYS A N 1
ATOM 1560 C CA . CYS A 1 197 ? 15.612 0.088 -6.451 1.00 88.25 197 CYS A CA 1
ATOM 1561 C C . CYS A 1 197 ? 16.367 -0.929 -5.587 1.00 88.25 197 CYS A C 1
ATOM 1563 O O . CYS A 1 197 ? 16.737 -2.003 -6.063 1.00 88.25 197 CYS A O 1
ATOM 1565 N N . ASN A 1 198 ? 16.499 -0.654 -4.288 1.00 84.44 198 ASN A N 1
ATOM 1566 C CA . ASN A 1 198 ? 17.123 -1.565 -3.322 1.00 84.44 198 ASN A CA 1
ATOM 1567 C C . ASN A 1 198 ? 16.339 -2.872 -3.137 1.00 84.44 198 ASN A C 1
ATOM 1569 O O . ASN A 1 198 ? 16.900 -3.890 -2.740 1.00 84.44 198 ASN A O 1
ATOM 1573 N N . ARG A 1 199 ? 15.051 -2.866 -3.487 1.00 86.00 199 ARG A N 1
ATOM 1574 C CA . ARG A 1 199 ? 14.170 -4.040 -3.483 1.00 86.00 199 ARG A CA 1
ATOM 1575 C C . ARG A 1 199 ? 14.260 -4.878 -4.757 1.00 86.00 199 ARG A C 1
ATOM 1577 O O . ARG A 1 199 ? 13.550 -5.874 -4.870 1.00 86.00 199 ARG A O 1
ATOM 1584 N N . GLY A 1 200 ? 15.125 -4.494 -5.695 1.00 86.81 200 GLY A N 1
ATOM 1585 C CA . GLY A 1 200 ? 15.369 -5.230 -6.933 1.00 86.81 200 GLY A CA 1
ATOM 1586 C C . GLY A 1 200 ? 14.470 -4.827 -8.100 1.00 86.81 200 GLY A C 1
ATOM 1587 O O . GLY A 1 200 ?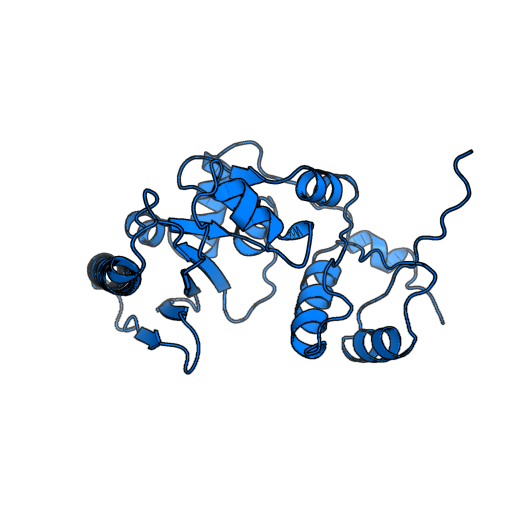 14.308 -5.633 -9.012 1.00 86.81 200 GLY A O 1
ATOM 1588 N N . PHE A 1 201 ? 13.888 -3.623 -8.076 1.00 89.44 201 PHE A N 1
ATOM 1589 C CA . PHE A 1 201 ? 13.171 -3.063 -9.223 1.00 89.44 201 PHE A CA 1
ATOM 1590 C C . PHE A 1 201 ? 14.010 -2.006 -9.936 1.00 89.44 201 PHE A C 1
ATOM 1592 O O . PHE A 1 201 ? 14.580 -1.135 -9.292 1.00 89.44 201 PHE A O 1
ATOM 1599 N N . ASP A 1 202 ? 14.042 -2.023 -11.260 1.00 90.31 202 ASP A N 1
ATOM 1600 C CA . ASP A 1 202 ? 14.775 -1.020 -12.028 1.00 90.31 202 ASP A CA 1
ATOM 1601 C C . ASP A 1 202 ? 13.888 0.202 -12.321 1.00 90.31 202 ASP A C 1
ATOM 1603 O O . ASP A 1 202 ? 12.770 0.075 -12.822 1.00 90.31 202 ASP A O 1
ATOM 1607 N N . LEU A 1 203 ? 14.372 1.408 -12.016 1.00 89.75 203 LEU A N 1
ATOM 1608 C CA . LEU A 1 203 ? 13.691 2.640 -12.422 1.00 89.75 203 LEU A CA 1
ATOM 1609 C C . LEU A 1 203 ? 13.857 2.842 -13.932 1.00 89.75 203 LEU A C 1
ATOM 1611 O O . LEU A 1 203 ? 14.987 2.896 -14.415 1.00 89.75 203 LEU A O 1
ATOM 1615 N N . LEU A 1 204 ? 12.753 3.042 -14.653 1.00 87.56 204 LEU A N 1
ATOM 1616 C CA . LEU A 1 204 ? 12.782 3.469 -16.051 1.00 87.56 204 LEU A CA 1
ATOM 1617 C C . LEU A 1 204 ? 12.573 4.984 -16.126 1.00 87.56 204 LEU A C 1
ATOM 1619 O O . LEU A 1 204 ? 11.541 5.510 -15.705 1.00 87.56 204 LEU A O 1
ATOM 1623 N N . VAL A 1 205 ? 13.555 5.678 -16.694 1.00 80.94 205 VAL A N 1
ATOM 1624 C CA . VAL A 1 205 ? 13.517 7.124 -16.947 1.00 80.94 205 VAL A CA 1
ATOM 1625 C C . VAL A 1 205 ? 13.490 7.407 -18.453 1.00 80.94 205 VAL A C 1
ATOM 1627 O O . VAL A 1 205 ? 14.171 6.706 -19.209 1.00 80.94 205 VAL A O 1
ATOM 1630 N N . PRO A 1 206 ? 12.732 8.421 -18.919 1.00 73.31 206 PRO A N 1
ATOM 1631 C CA . PRO A 1 206 ? 12.779 8.860 -20.312 1.00 73.31 206 PRO A CA 1
ATOM 1632 C C . PRO A 1 206 ? 14.195 9.274 -20.740 1.00 73.31 206 PRO A C 1
ATOM 1634 O O . PRO A 1 206 ? 14.953 9.829 -19.951 1.0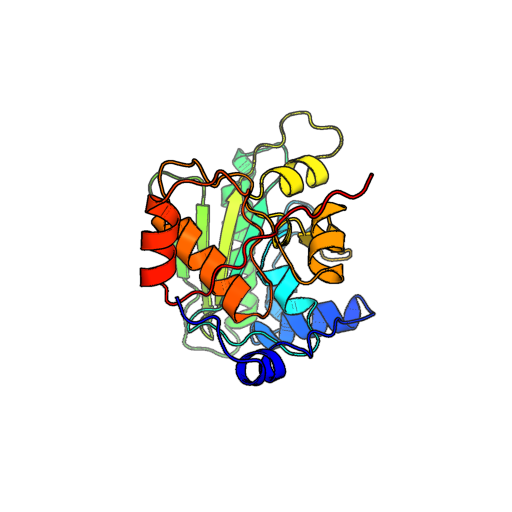0 73.31 206 PRO A O 1
ATOM 1637 N N . ILE A 1 207 ? 14.542 9.075 -22.015 1.00 69.12 207 ILE A N 1
ATOM 1638 C CA . ILE A 1 207 ? 15.882 9.391 -22.558 1.00 69.12 207 ILE A CA 1
ATOM 1639 C C . ILE A 1 207 ? 16.241 10.883 -22.412 1.00 69.12 207 ILE A C 1
ATOM 1641 O O . ILE A 1 207 ? 17.405 11.219 -22.213 1.00 69.12 207 ILE A O 1
ATOM 1645 N N . ASN A 1 208 ? 15.240 11.765 -22.466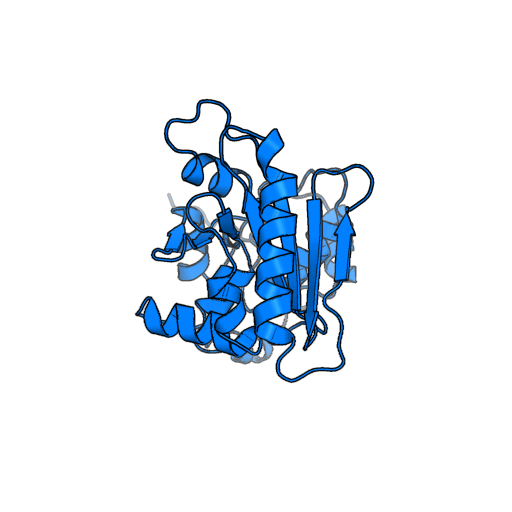 1.00 67.44 208 ASN A N 1
ATOM 1646 C CA . ASN A 1 208 ? 15.409 13.220 -22.399 1.00 67.44 208 ASN A CA 1
ATOM 1647 C C . ASN A 1 208 ? 15.236 13.779 -20.974 1.00 67.44 208 ASN A C 1
ATOM 1649 O O . ASN A 1 208 ? 14.815 14.923 -20.819 1.00 67.44 208 ASN A O 1
ATOM 1653 N N . PHE A 1 209 ? 15.463 12.965 -19.940 1.00 65.94 209 PHE A N 1
ATOM 1654 C CA . PHE A 1 209 ? 15.289 13.393 -18.553 1.00 65.94 209 PHE A CA 1
ATOM 1655 C C . PHE A 1 209 ? 16.483 14.233 -18.059 1.00 65.94 209 PHE A C 1
ATOM 1657 O O . PHE A 1 209 ? 17.631 13.934 -18.387 1.00 65.94 209 PHE A O 1
ATOM 1664 N N . ASP A 1 210 ? 16.192 15.300 -17.311 1.00 62.66 210 ASP A N 1
ATOM 1665 C CA . ASP A 1 210 ? 17.120 16.393 -16.982 1.00 62.66 210 ASP A CA 1
ATOM 1666 C C . ASP A 1 210 ? 18.236 15.987 -15.992 1.00 62.66 210 ASP A C 1
ATOM 1668 O O . ASP A 1 210 ? 18.046 15.112 -15.141 1.00 62.66 210 ASP A O 1
ATOM 1672 N N . GLY A 1 211 ? 19.402 16.638 -16.082 1.00 61.09 211 GLY A N 1
ATOM 1673 C CA . GLY A 1 211 ? 20.639 16.239 -15.384 1.00 61.09 211 GLY A CA 1
ATOM 1674 C C . GLY A 1 211 ? 20.614 16.383 -13.853 1.00 61.09 211 GLY A C 1
ATOM 1675 O O . GLY A 1 211 ? 21.330 15.663 -13.153 1.00 61.09 211 GLY A O 1
ATOM 1676 N N . ASP A 1 212 ? 19.759 17.253 -13.310 1.00 66.38 212 ASP A N 1
ATOM 1677 C CA . ASP A 1 212 ? 19.663 17.502 -11.862 1.00 66.38 212 ASP A CA 1
ATOM 1678 C C . ASP A 1 212 ? 19.124 16.292 -11.083 1.00 66.38 212 ASP A C 1
ATOM 1680 O O . ASP A 1 212 ? 19.544 16.024 -9.956 1.00 66.38 212 ASP A O 1
ATOM 1684 N N . PHE A 1 213 ? 18.240 15.497 -11.692 1.00 68.94 213 PHE A N 1
ATOM 1685 C CA . PHE A 1 213 ? 17.720 14.278 -11.070 1.00 68.94 213 PHE A CA 1
ATOM 1686 C C . PHE A 1 213 ? 18.784 13.186 -10.960 1.00 68.94 213 PHE A C 1
ATOM 1688 O O . PHE A 1 213 ? 18.829 12.462 -9.966 1.00 68.94 213 PHE A O 1
ATOM 1695 N N . GLU A 1 214 ? 19.683 13.092 -11.942 1.00 66.69 214 GLU A N 1
ATOM 1696 C CA . GLU A 1 214 ? 20.807 12.156 -11.877 1.00 66.69 214 GLU A CA 1
ATOM 1697 C C . GLU A 1 214 ? 21.740 12.498 -10.717 1.00 66.69 214 GLU A C 1
ATOM 1699 O O . GLU A 1 214 ? 22.178 11.603 -9.992 1.00 66.69 214 GLU A O 1
ATOM 1704 N N . LEU A 1 215 ? 21.979 13.793 -10.490 1.00 62.97 215 LEU A N 1
ATOM 1705 C CA . LEU A 1 215 ? 22.767 14.269 -9.359 1.00 62.97 215 LEU A CA 1
ATOM 1706 C C . LEU A 1 215 ? 22.115 13.887 -8.018 1.00 62.97 215 LEU A C 1
ATOM 1708 O O . LEU A 1 215 ? 22.806 13.445 -7.102 1.00 62.97 215 LEU A O 1
ATOM 1712 N N . MET A 1 216 ? 20.789 14.014 -7.905 1.00 65.31 216 MET A N 1
ATOM 1713 C CA . MET A 1 216 ? 20.047 13.636 -6.696 1.00 65.31 216 MET A CA 1
ATOM 1714 C C . MET A 1 216 ? 20.044 12.123 -6.453 1.00 65.31 216 MET A C 1
ATOM 1716 O O . MET A 1 216 ? 20.227 11.674 -5.326 1.00 65.31 216 MET A O 1
ATOM 1720 N N . MET A 1 217 ? 19.881 11.319 -7.501 1.00 68.50 217 MET A N 1
ATOM 1721 C CA . MET A 1 217 ? 19.902 9.858 -7.393 1.00 68.50 217 MET A CA 1
ATOM 1722 C C . MET A 1 217 ? 21.300 9.313 -7.077 1.00 68.50 217 MET A C 1
ATOM 1724 O O . MET A 1 217 ? 21.420 8.322 -6.354 1.00 68.50 217 MET A O 1
ATOM 1728 N N . ALA A 1 218 ? 22.355 9.990 -7.543 1.00 66.25 218 ALA A N 1
ATOM 1729 C CA . ALA A 1 218 ? 23.732 9.690 -7.164 1.00 66.25 218 ALA A CA 1
ATOM 1730 C C . ALA A 1 218 ? 23.996 9.937 -5.667 1.00 66.25 218 ALA A C 1
ATOM 1732 O O . ALA A 1 218 ? 24.744 9.177 -5.056 1.00 66.25 218 ALA A O 1
ATOM 1733 N N . GLN A 1 219 ? 23.362 10.949 -5.058 1.00 64.81 219 GLN A N 1
ATOM 1734 C CA 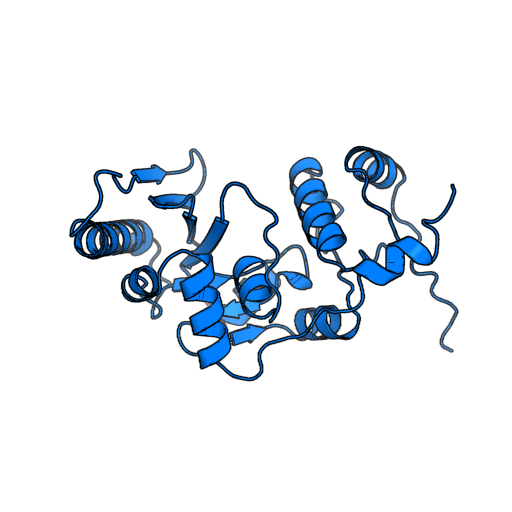. GLN A 1 219 ? 23.451 11.195 -3.609 1.00 64.81 219 GLN A CA 1
ATOM 1735 C C . GLN A 1 219 ? 22.786 10.091 -2.776 1.00 64.81 219 GLN A C 1
ATOM 1737 O O . GLN A 1 219 ? 23.208 9.837 -1.653 1.00 64.81 219 GLN A O 1
ATOM 1742 N N . GLU A 1 220 ? 21.773 9.424 -3.327 1.00 65.62 220 GLU A N 1
ATOM 1743 C CA . GLU A 1 220 ? 21.084 8.286 -2.703 1.00 65.62 220 GLU A CA 1
ATOM 1744 C C . GLU A 1 220 ? 21.725 6.933 -3.083 1.00 65.62 220 GLU A C 1
ATOM 1746 O O . GLU A 1 220 ? 21.102 5.885 -2.908 1.00 65.62 220 GLU A O 1
ATOM 1751 N N . GLU A 1 221 ? 22.934 6.946 -3.665 1.00 67.38 221 GLU A N 1
ATOM 1752 C CA . GLU A 1 221 ? 23.707 5.764 -4.098 1.00 67.38 221 GLU A CA 1
ATOM 1753 C C . GLU A 1 221 ? 22.904 4.770 -4.961 1.00 67.38 221 GLU A C 1
ATOM 1755 O O . GLU A 1 221 ? 23.160 3.565 -4.986 1.00 67.38 221 GLU A O 1
ATOM 1760 N N . THR A 1 222 ? 21.905 5.267 -5.693 1.00 57.66 222 THR A N 1
ATOM 1761 C CA . THR A 1 222 ? 20.959 4.417 -6.414 1.00 57.66 222 THR A CA 1
ATOM 1762 C C . THR A 1 222 ? 21.345 4.316 -7.891 1.00 57.66 222 THR A C 1
ATOM 1764 O O . THR A 1 222 ? 21.340 5.333 -8.590 1.00 57.66 222 THR A O 1
ATOM 1767 N N . PRO A 1 223 ? 21.646 3.112 -8.420 1.00 57.94 223 PRO A N 1
ATOM 1768 C CA . PRO A 1 223 ? 21.984 2.958 -9.829 1.00 57.94 223 PRO A CA 1
ATOM 1769 C C . PRO A 1 223 ? 20.771 3.268 -10.713 1.00 57.94 223 PRO A C 1
ATOM 1771 O O . PRO A 1 223 ? 19.689 2.710 -10.521 1.00 57.94 223 PRO A O 1
ATOM 1774 N N . LEU A 1 224 ? 20.973 4.148 -11.693 1.00 56.44 224 LEU A N 1
ATOM 1775 C CA . LEU A 1 224 ? 19.987 4.492 -12.714 1.00 56.44 224 LEU A CA 1
ATOM 1776 C C . LEU A 1 224 ? 20.195 3.634 -13.962 1.00 56.44 224 LEU A C 1
ATOM 1778 O O . LEU A 1 224 ? 21.306 3.548 -14.487 1.00 56.44 224 LEU A O 1
ATOM 1782 N N . TYR A 1 225 ? 19.113 3.040 -14.464 1.00 56.62 225 TYR A N 1
ATOM 1783 C CA . TYR A 1 225 ? 19.112 2.324 -15.734 1.00 56.62 225 TYR A CA 1
ATOM 1784 C C . TYR A 1 225 ? 18.346 3.143 -16.766 1.00 56.62 225 TYR A C 1
ATOM 1786 O O . TYR A 1 225 ? 17.137 3.344 -16.667 1.00 56.62 225 TYR A O 1
ATOM 1794 N N . ARG A 1 226 ? 19.064 3.636 -17.776 1.00 55.97 226 ARG A N 1
ATOM 1795 C CA . ARG A 1 226 ? 18.432 4.271 -18.930 1.00 55.97 226 ARG A CA 1
ATOM 1796 C C . ARG A 1 226 ? 17.918 3.176 -19.857 1.00 55.97 226 ARG A C 1
ATOM 1798 O O . ARG A 1 226 ? 18.671 2.283 -20.244 1.00 55.97 226 ARG A O 1
ATOM 1805 N N . VAL A 1 227 ? 16.640 3.248 -20.215 1.00 52.97 227 VAL A N 1
ATOM 1806 C CA . VAL A 1 227 ? 16.082 2.397 -21.267 1.00 52.97 227 VAL A CA 1
ATOM 1807 C C . VAL A 1 227 ? 16.322 3.102 -22.590 1.00 52.97 227 VAL A C 1
ATOM 1809 O O . VAL A 1 227 ? 15.633 4.062 -22.931 1.00 52.97 227 VAL A O 1
ATOM 1812 N N . GLU A 1 228 ? 17.311 2.638 -23.344 1.00 44.66 228 GLU A N 1
ATOM 1813 C CA . GLU A 1 228 ? 17.406 3.007 -24.749 1.00 44.66 228 GLU A CA 1
ATOM 1814 C C . GLU A 1 228 ? 16.290 2.271 -25.493 1.00 44.66 228 GLU A C 1
ATOM 1816 O O . GLU A 1 228 ? 16.294 1.044 -25.589 1.00 44.66 228 GLU A O 1
ATOM 1821 N N . HIS A 1 229 ? 15.307 3.010 -26.013 1.00 44.31 229 HIS A N 1
ATOM 1822 C CA . HIS A 1 229 ? 14.400 2.473 -27.020 1.00 44.31 229 HIS A CA 1
ATOM 1823 C C . HIS A 1 229 ? 15.228 2.145 -28.265 1.00 44.31 229 HIS A C 1
ATOM 1825 O O . HIS A 1 229 ? 15.386 2.968 -29.164 1.00 44.31 229 HIS A O 1
ATOM 1831 N N . HIS A 1 230 ? 15.778 0.936 -28.327 1.00 41.16 230 HIS A N 1
ATOM 1832 C CA . HIS A 1 230 ? 16.106 0.353 -29.613 1.00 41.16 230 HIS A CA 1
ATOM 1833 C C . HIS A 1 230 ? 14.779 0.129 -30.332 1.00 41.16 230 HIS A C 1
ATOM 1835 O O . HIS A 1 230 ? 13.863 -0.503 -29.806 1.00 41.16 230 HIS A O 1
ATOM 1841 N N . GLN A 1 231 ? 14.663 0.795 -31.475 1.00 35.81 231 GLN A N 1
ATOM 1842 C CA . GLN A 1 231 ? 13.494 0.857 -32.337 1.00 35.81 231 GLN A CA 1
ATOM 1843 C C . GLN A 1 231 ? 12.873 -0.535 -32.512 1.00 35.81 231 GLN A C 1
ATOM 1845 O O . GLN A 1 231 ? 13.417 -1.373 -33.223 1.00 35.81 231 GLN A O 1
ATOM 1850 N N . TYR A 1 232 ? 11.722 -0.769 -31.884 1.00 37.84 232 TYR A N 1
ATOM 1851 C CA . TYR A 1 232 ? 10.786 -1.773 -32.372 1.00 37.84 232 TYR A CA 1
ATOM 1852 C C . TYR A 1 232 ? 9.945 -1.082 -33.448 1.00 37.84 232 TYR A C 1
ATOM 1854 O O . TYR A 1 232 ? 8.967 -0.401 -33.135 1.00 37.84 232 TYR A O 1
ATOM 1862 N N . ILE A 1 233 ? 10.422 -1.182 -34.691 1.00 37.25 233 ILE A N 1
ATOM 1863 C CA . ILE A 1 233 ? 9.611 -1.060 -35.910 1.00 37.25 233 ILE A CA 1
ATOM 1864 C C . ILE A 1 233 ? 9.191 -2.476 -36.291 1.00 37.25 233 ILE A C 1
ATOM 1866 O O . ILE A 1 233 ? 10.080 -3.359 -36.270 1.00 37.25 233 ILE A O 1
#

Radius of gyration: 18.97 Å; Cα contacts (8 Å, |Δi|>4): 324; chains: 1; bounding box: 50×38×65 Å

Mean predicted aligned error: 8.55 Å

Secondary structure (DSSP, 8-state):
--PPPTTGGGGS----B-SSHHHHHHHHHHHTT-SGGGGGS-TTTEEEETHHHHHHHBSS-----SSEEEEEEE--S-TTHHHHHHHHHHHHHHHHHTTT-S---EEEEPTTSSEEEEEETTTEEEEEEE---TT-S-HHHHHHTT-SBGGG-EEE-SS-EEE-HHHHHHHHHTEE-BTTTT-S-HHHHHHHHHHHHHTTPEEEE-TT--HHHHHHHHHTTPPPEE-------